Protein AF-A0A951G7G5-F1 (afdb_monomer_lite)

Sequence (329 aa):
MAKAGGAGQRAQARGSSARKSSNGAARKSSGGVGRKSSTGVARKSSSAVGRKSSNGPGRKSGNAGARKTANGAASLARNGRAYVDDPGIGRLEHAMQAAAAGDFSVRLPARRKDDIGRLEAAYNQMAARNAALEAELVRVAEIIGREGRMTERARLQGAGGGWSTAVDSVNGLIDDLVRPTTEVARVIVAVAEGDLNQKMALEIEGRPVQGEFARIGTTVNSMVEQLSSFAAEVTRVAREVGTDGKLGGQAQVPGVAGTWKDLTDSVNFMASNLTDQVRNIAQVATAVANGDLSQKITVDVKGEILELKNTINTMVDQLRSFADEVTRV

Structure (mmCIF, N/CA/C/O backbone):
data_AF-A0A951G7G5-F1
#
_entry.id   AF-A0A951G7G5-F1
#
loop_
_atom_site.group_PDB
_atom_site.id
_atom_site.type_symbol
_atom_site.label_atom_id
_atom_site.label_alt_id
_atom_site.label_comp_id
_atom_site.label_asym_id
_atom_site.label_entity_id
_atom_site.label_seq_id
_atom_site.pdbx_PDB_ins_code
_atom_site.Cartn_x
_atom_site.Cartn_y
_atom_site.Cartn_z
_atom_site.occupancy
_atom_site.B_iso_or_equiv
_atom_site.auth_seq_id
_atom_site.auth_comp_id
_atom_site.auth_asym_id
_atom_site.auth_atom_id
_atom_site.pdbx_PDB_model_num
ATOM 1 N N . MET A 1 1 ? -14.781 62.530 5.388 1.00 38.12 1 MET A N 1
ATOM 2 C CA . MET A 1 1 ? -15.125 61.953 6.707 1.00 38.12 1 MET A CA 1
ATOM 3 C C . MET A 1 1 ? -14.199 60.773 6.982 1.00 38.12 1 MET A C 1
ATOM 5 O O . MET A 1 1 ? -14.125 59.913 6.123 1.00 38.12 1 MET A O 1
ATOM 9 N N . ALA A 1 2 ? -13.541 60.789 8.155 1.00 41.00 2 ALA A N 1
ATOM 10 C CA . ALA A 1 2 ? -12.761 59.726 8.825 1.00 41.00 2 ALA A CA 1
ATOM 11 C C . ALA A 1 2 ? -11.493 59.183 8.124 1.00 41.00 2 ALA A C 1
ATOM 13 O O . ALA A 1 2 ? -11.524 58.846 6.955 1.00 41.00 2 ALA A O 1
ATOM 14 N N . LYS A 1 3 ? -10.350 58.956 8.777 1.00 40.31 3 LYS A N 1
ATOM 15 C CA . LYS A 1 3 ? -9.693 59.460 10.000 1.00 40.31 3 LYS A CA 1
ATOM 16 C C . LYS A 1 3 ? -8.268 58.885 9.899 1.00 40.31 3 LYS A C 1
ATOM 18 O O . LYS A 1 3 ? -8.119 57.683 9.715 1.00 40.31 3 LYS A O 1
ATOM 23 N N . ALA A 1 4 ? -7.250 59.731 9.994 1.00 37.78 4 ALA A N 1
ATOM 24 C CA . ALA A 1 4 ? -5.852 59.333 10.139 1.00 37.78 4 ALA A CA 1
ATOM 25 C C . ALA A 1 4 ? -5.474 59.328 11.629 1.00 37.78 4 ALA A C 1
ATOM 27 O O . ALA A 1 4 ? -5.988 60.153 12.386 1.00 37.78 4 ALA A O 1
ATOM 28 N N . GLY A 1 5 ? -4.553 58.450 12.035 1.00 34.19 5 GLY A N 1
ATOM 29 C CA . GLY A 1 5 ? -3.840 58.575 13.308 1.00 34.19 5 GLY A CA 1
ATOM 30 C C . GLY A 1 5 ? -3.375 57.246 13.898 1.00 34.19 5 GLY A C 1
ATOM 31 O O . GLY A 1 5 ? -4.199 56.383 14.175 1.00 34.19 5 GLY A O 1
ATOM 32 N N . GLY A 1 6 ? -2.067 57.128 14.157 1.00 33.66 6 GLY A N 1
ATOM 33 C CA . GLY A 1 6 ? -1.549 56.188 15.156 1.00 33.66 6 GLY A CA 1
ATOM 34 C C . GLY A 1 6 ? -0.281 55.434 14.770 1.00 33.66 6 GLY A C 1
ATOM 35 O O . GLY A 1 6 ? -0.336 54.243 14.492 1.00 33.66 6 GLY A O 1
ATOM 36 N N . ALA A 1 7 ? 0.865 56.113 14.804 1.00 38.59 7 ALA A N 1
ATOM 37 C CA . ALA A 1 7 ? 2.186 55.493 14.812 1.00 38.59 7 ALA A CA 1
ATOM 38 C C . ALA A 1 7 ? 2.702 55.326 16.256 1.00 38.59 7 ALA A C 1
ATOM 40 O O . ALA A 1 7 ? 2.569 56.246 17.058 1.00 38.59 7 ALA A O 1
ATOM 41 N N . GLY A 1 8 ? 3.396 54.211 16.521 1.00 34.41 8 GLY A N 1
ATOM 42 C CA . GLY A 1 8 ? 4.547 54.167 17.436 1.00 34.41 8 GLY A CA 1
ATOM 43 C C . GLY A 1 8 ? 4.374 53.479 18.798 1.00 34.41 8 GLY A C 1
ATOM 44 O O . GLY A 1 8 ? 3.687 53.999 19.664 1.00 34.41 8 GLY A O 1
ATOM 45 N N . GLN A 1 9 ? 5.118 52.376 18.997 1.00 36.66 9 GLN A N 1
ATOM 46 C CA . GLN A 1 9 ? 6.090 52.095 20.090 1.00 36.66 9 GLN A CA 1
ATOM 47 C C . GLN A 1 9 ? 6.298 50.566 20.211 1.00 36.66 9 GLN A C 1
ATOM 49 O O . GLN A 1 9 ? 5.365 49.821 20.465 1.00 36.66 9 GLN A O 1
ATOM 54 N N . ARG A 1 10 ? 7.439 50.018 19.764 1.00 35.22 10 ARG A N 1
ATOM 55 C CA . ARG A 1 10 ? 8.668 49.718 20.540 1.00 35.22 10 ARG A CA 1
ATOM 56 C C . ARG A 1 10 ? 8.450 48.823 21.774 1.00 35.22 10 ARG A C 1
ATOM 58 O O . ARG A 1 10 ? 8.069 49.319 22.822 1.00 35.22 10 ARG A O 1
ATOM 65 N N . ALA A 1 11 ? 8.909 47.572 21.683 1.00 37.03 11 ALA A N 1
ATOM 66 C CA . ALA A 1 11 ? 9.578 46.873 22.784 1.00 37.03 11 ALA A CA 1
ATOM 67 C C . ALA A 1 11 ? 10.510 45.778 22.229 1.00 37.03 11 ALA A C 1
ATOM 69 O O . ALA A 1 11 ? 10.077 44.827 21.587 1.00 37.03 11 ALA A O 1
ATOM 70 N N . GLN A 1 12 ? 11.810 45.962 22.458 1.00 35.91 12 GLN A N 1
ATOM 71 C CA . GLN A 1 12 ? 12.860 44.957 22.307 1.00 35.91 12 GLN A CA 1
ATOM 72 C C . GLN A 1 12 ? 12.926 44.128 23.594 1.00 35.91 12 GLN A C 1
ATOM 74 O O . GLN A 1 12 ? 12.929 44.708 24.677 1.00 35.91 12 GLN A O 1
ATOM 79 N N . ALA A 1 13 ? 13.106 42.812 23.489 1.00 36.72 13 ALA A N 1
ATOM 80 C CA . ALA A 1 13 ? 13.714 42.020 24.555 1.00 36.72 13 ALA A CA 1
ATOM 81 C C . ALA A 1 13 ? 14.544 40.883 23.949 1.00 36.72 13 ALA A C 1
ATOM 83 O O . ALA A 1 13 ? 14.073 40.078 23.150 1.00 36.72 13 ALA A O 1
ATOM 84 N N . ARG A 1 14 ? 15.823 40.903 24.314 1.00 33.88 14 ARG A N 1
ATOM 85 C CA . ARG A 1 14 ? 16.894 39.974 23.958 1.00 33.88 14 ARG A CA 1
ATOM 86 C C . ARG A 1 14 ? 16.733 38.654 24.714 1.00 33.88 14 ARG A C 1
ATOM 88 O O . ARG A 1 14 ? 16.341 38.660 25.874 1.00 33.88 14 ARG A O 1
ATOM 95 N N . GLY A 1 15 ? 17.167 37.560 24.096 1.00 33.06 15 GLY A N 1
ATOM 96 C CA . GLY A 1 15 ? 17.278 36.252 24.738 1.00 33.06 15 GLY A CA 1
ATOM 97 C C . GLY A 1 15 ? 18.202 35.321 23.962 1.00 33.06 15 GLY A C 1
ATOM 98 O O . GLY A 1 15 ? 17.753 34.359 23.353 1.00 33.06 15 GLY A O 1
ATOM 99 N N . SER A 1 16 ? 19.496 35.637 23.956 1.00 33.22 16 SER A N 1
ATOM 100 C CA . SER A 1 16 ? 20.560 34.739 23.509 1.00 33.22 16 SER A CA 1
ATOM 101 C C . SER A 1 16 ? 20.691 33.567 24.483 1.00 33.22 16 SER A C 1
ATOM 103 O O . SER A 1 16 ? 20.904 33.789 25.673 1.00 33.22 16 SER A O 1
ATOM 105 N N . SER A 1 17 ? 20.681 32.326 23.996 1.00 33.38 17 SER A N 1
ATOM 106 C CA . SER A 1 17 ? 21.422 31.261 24.675 1.00 33.38 17 SER A CA 1
ATOM 107 C C . SER A 1 17 ? 21.891 30.202 23.689 1.00 33.38 17 SER A C 1
ATOM 109 O O . SER A 1 17 ? 21.119 29.452 23.098 1.00 33.38 17 SER A O 1
ATOM 111 N N . ALA A 1 18 ? 23.205 30.198 23.514 1.00 33.44 18 ALA A N 1
ATOM 112 C CA . ALA A 1 18 ? 23.971 29.203 22.804 1.00 33.44 18 ALA A CA 1
ATOM 113 C C . ALA A 1 18 ? 23.936 27.861 23.548 1.00 33.44 18 ALA A C 1
ATOM 115 O O . ALA A 1 18 ? 24.176 27.812 24.755 1.00 33.44 18 ALA A O 1
ATOM 116 N N . ARG A 1 19 ? 23.773 26.753 22.819 1.00 34.56 19 ARG A N 1
ATOM 117 C CA . ARG A 1 19 ? 24.193 25.430 23.294 1.00 34.56 19 ARG A CA 1
ATOM 118 C C . ARG A 1 19 ? 24.918 24.654 22.196 1.00 34.56 19 ARG A C 1
ATOM 120 O O . ARG A 1 19 ? 24.321 24.068 21.308 1.00 34.56 19 ARG A O 1
ATOM 127 N N . LYS A 1 20 ? 26.246 24.743 22.309 1.00 36.50 20 LYS A N 1
ATOM 128 C CA . LYS A 1 20 ? 27.265 23.691 22.178 1.00 36.50 20 LYS A CA 1
ATOM 129 C C . LYS A 1 20 ? 26.990 22.521 21.223 1.00 36.50 20 LYS A C 1
ATOM 131 O O . LYS A 1 20 ? 26.276 21.581 21.542 1.00 36.50 20 LYS A O 1
ATOM 136 N N . SER A 1 21 ? 27.781 22.551 20.152 1.00 30.61 21 SER A N 1
ATOM 137 C CA . SER A 1 21 ? 28.607 21.445 19.653 1.00 30.61 21 SER A CA 1
ATOM 138 C C . SER A 1 21 ? 28.931 20.370 20.703 1.00 30.61 21 SER A C 1
ATOM 140 O O . SER A 1 21 ? 29.515 20.666 21.749 1.00 30.61 21 SER A O 1
ATOM 142 N N . SER A 1 22 ? 28.632 19.116 20.364 1.00 34.72 22 SER A N 1
ATOM 143 C CA . SER A 1 22 ? 29.344 17.941 20.862 1.00 34.72 22 SER A CA 1
ATOM 144 C C . SER A 1 22 ? 29.644 17.020 19.684 1.00 34.72 22 SER A C 1
ATOM 146 O O . SER A 1 22 ? 28.832 16.202 19.259 1.00 34.72 22 SER A O 1
ATOM 148 N N . ASN A 1 23 ? 30.838 17.226 19.144 1.00 30.95 23 ASN A N 1
ATOM 149 C CA . ASN A 1 23 ? 31.550 16.310 18.276 1.00 30.95 23 ASN A CA 1
ATOM 150 C C . ASN A 1 23 ? 32.189 15.224 19.164 1.00 30.95 23 ASN A C 1
ATOM 152 O O . ASN A 1 23 ? 32.755 15.565 20.204 1.00 30.95 23 ASN A O 1
ATOM 156 N N . GLY A 1 24 ? 32.148 13.953 18.754 1.00 29.66 24 GLY A N 1
ATOM 157 C CA . GLY A 1 24 ? 32.995 12.909 19.343 1.00 29.66 24 GLY A CA 1
ATOM 158 C C . GLY A 1 24 ? 32.343 11.539 19.519 1.00 29.66 24 GLY A C 1
ATOM 159 O O . GLY A 1 24 ? 31.621 11.315 20.479 1.00 29.66 24 GLY A O 1
ATOM 160 N N . ALA A 1 25 ? 32.698 10.599 18.638 1.00 31.89 25 ALA A N 1
ATOM 161 C CA . ALA A 1 25 ? 33.576 9.465 18.967 1.00 31.89 25 ALA A CA 1
ATOM 162 C C . ALA A 1 25 ? 33.220 8.187 18.184 1.00 31.89 25 ALA A C 1
ATOM 164 O O . ALA A 1 25 ? 32.232 7.511 18.437 1.00 31.89 25 ALA A O 1
ATOM 165 N N . ALA A 1 26 ? 34.129 7.864 17.262 1.00 30.47 26 ALA A N 1
ATOM 166 C CA . ALA A 1 26 ? 34.756 6.559 17.074 1.00 30.47 26 ALA A CA 1
ATOM 167 C C . ALA A 1 26 ? 33.890 5.286 17.129 1.00 30.47 26 ALA A C 1
ATOM 169 O O . ALA A 1 26 ? 33.549 4.785 18.196 1.00 30.47 26 ALA A O 1
ATOM 170 N N . ARG A 1 27 ? 33.814 4.604 15.980 1.00 31.75 27 ARG A N 1
ATOM 171 C CA . ARG A 1 27 ? 33.962 3.144 15.944 1.00 31.75 27 ARG A CA 1
ATOM 172 C C . ARG A 1 27 ? 34.745 2.708 14.705 1.00 31.75 27 ARG A C 1
ATOM 174 O O . ARG A 1 27 ? 34.267 2.783 13.580 1.00 31.75 27 ARG A O 1
ATOM 181 N N . LYS A 1 28 ? 35.986 2.278 14.953 1.00 32.72 28 LYS A N 1
ATOM 182 C CA . LYS A 1 28 ? 36.795 1.438 14.066 1.00 32.72 28 LYS A CA 1
ATOM 183 C C . LYS A 1 28 ? 36.361 -0.020 14.259 1.00 32.72 28 LYS A C 1
ATOM 185 O O . LYS A 1 28 ? 36.325 -0.480 15.395 1.00 32.72 28 LYS A O 1
ATOM 190 N N . SER A 1 29 ? 36.138 -0.740 13.165 1.00 33.91 29 SER A N 1
ATOM 191 C CA . SER A 1 29 ? 36.395 -2.186 13.033 1.00 33.91 29 SER A CA 1
ATOM 192 C C . SER A 1 29 ? 36.480 -2.486 11.531 1.00 33.91 29 SER A C 1
ATOM 194 O O . SER A 1 29 ? 35.493 -2.331 10.822 1.00 33.91 29 SER A O 1
ATOM 196 N N . SER A 1 30 ? 37.665 -2.609 10.928 1.00 29.38 30 SER A N 1
ATOM 197 C CA . SER A 1 30 ? 38.461 -3.845 10.824 1.00 29.38 30 SER A CA 1
ATOM 198 C C . SER A 1 30 ? 37.634 -5.064 10.403 1.00 29.38 30 SER A C 1
ATOM 200 O O . SER A 1 30 ? 36.868 -5.598 11.198 1.00 29.38 30 SER A O 1
ATOM 202 N N . GLY A 1 31 ? 37.847 -5.526 9.172 1.00 29.81 31 GLY A N 1
ATOM 203 C CA . GLY A 1 31 ? 37.262 -6.762 8.658 1.00 29.81 31 GLY A CA 1
ATOM 204 C C . GLY A 1 31 ? 37.491 -6.908 7.161 1.00 29.81 31 GLY A C 1
ATOM 205 O O . GLY A 1 31 ? 36.553 -6.824 6.378 1.00 29.81 31 GLY A O 1
ATOM 206 N N . GLY A 1 32 ? 38.754 -7.052 6.759 1.00 28.73 32 GLY A N 1
ATOM 207 C CA . GLY A 1 32 ? 39.100 -7.392 5.386 1.00 28.73 32 GLY A CA 1
ATOM 208 C C . GLY A 1 32 ? 38.643 -8.807 5.045 1.00 28.73 32 GLY A C 1
ATOM 209 O O . GLY A 1 32 ? 38.849 -9.731 5.824 1.00 28.73 32 GLY A O 1
ATOM 210 N N . VAL A 1 33 ? 38.081 -8.978 3.850 1.00 34.06 33 VAL A N 1
ATOM 211 C CA . VAL A 1 33 ? 38.025 -10.273 3.171 1.00 34.06 33 VAL A CA 1
ATOM 212 C C . VAL A 1 33 ? 38.402 -10.033 1.718 1.00 34.06 33 VAL A C 1
ATOM 214 O O . VAL A 1 33 ? 37.649 -9.459 0.934 1.00 34.06 33 VAL A O 1
ATOM 217 N N . GLY A 1 34 ? 39.620 -10.452 1.384 1.00 29.47 34 GLY A N 1
ATOM 218 C CA . GLY A 1 34 ? 40.099 -10.515 0.016 1.00 29.47 34 GLY A CA 1
ATOM 219 C C . GLY A 1 34 ? 39.318 -11.559 -0.772 1.00 29.47 34 GLY A C 1
ATOM 220 O O . GLY A 1 34 ? 39.140 -12.693 -0.329 1.00 29.47 34 GLY A O 1
ATOM 221 N N . ARG A 1 35 ? 38.898 -11.192 -1.981 1.00 31.55 35 ARG A N 1
ATOM 222 C CA . ARG A 1 35 ? 38.484 -12.152 -3.000 1.00 31.55 35 ARG A CA 1
ATOM 223 C C . ARG A 1 35 ? 39.504 -12.126 -4.126 1.00 31.55 35 ARG A C 1
ATOM 225 O O . ARG A 1 35 ? 39.593 -11.172 -4.890 1.00 31.55 35 ARG A O 1
ATOM 232 N N . LYS A 1 36 ? 40.293 -13.201 -4.165 1.00 32.81 36 LYS A N 1
ATOM 233 C CA . LYS A 1 36 ? 41.178 -13.583 -5.264 1.00 32.81 36 LYS A CA 1
ATOM 234 C C . LYS A 1 36 ? 40.357 -13.666 -6.554 1.00 32.81 36 LYS A C 1
ATOM 236 O O . LYS A 1 36 ? 39.449 -14.487 -6.650 1.00 32.81 36 LYS A O 1
ATOM 241 N N . SER A 1 37 ? 40.697 -12.843 -7.538 1.00 31.64 37 SER A N 1
ATOM 242 C CA . SER A 1 37 ? 40.331 -13.046 -8.935 1.00 31.64 37 SER A CA 1
ATOM 243 C C . SER A 1 37 ? 41.309 -14.058 -9.528 1.00 31.64 37 SER A C 1
ATOM 245 O O . SER A 1 37 ? 42.446 -13.735 -9.865 1.00 31.64 37 SER A O 1
ATOM 247 N N . SER A 1 38 ? 40.888 -15.319 -9.602 1.00 30.47 38 SER A N 1
ATOM 248 C CA . SER A 1 38 ? 41.618 -16.354 -10.322 1.00 30.47 38 SER A CA 1
ATOM 249 C C . SER A 1 38 ? 40.925 -16.690 -11.634 1.00 30.47 38 SER A C 1
ATOM 251 O O . SER A 1 38 ? 39.714 -16.902 -11.687 1.00 30.47 38 SER A O 1
ATOM 253 N N . THR A 1 39 ? 41.789 -16.870 -12.631 1.00 31.44 39 THR A N 1
ATOM 254 C CA . THR A 1 39 ? 41.663 -17.729 -13.814 1.00 31.44 39 THR A CA 1
ATOM 255 C C . THR A 1 39 ? 40.762 -17.249 -14.944 1.00 31.44 39 THR A C 1
ATOM 257 O O . THR A 1 39 ? 39.538 -17.304 -14.897 1.00 31.44 39 THR A O 1
ATOM 260 N N . GLY A 1 40 ? 41.450 -16.832 -16.009 1.00 31.30 40 GLY A N 1
ATOM 261 C CA . GLY A 1 40 ? 40.882 -16.583 -17.313 1.00 31.30 40 GLY A CA 1
ATOM 262 C C . GLY A 1 40 ? 40.392 -17.859 -17.984 1.00 31.30 40 GLY A C 1
ATOM 263 O O . GLY A 1 40 ? 40.873 -18.963 -17.738 1.00 31.30 40 GLY A O 1
ATOM 264 N N . VAL A 1 41 ? 39.439 -17.662 -18.885 1.00 31.91 41 VAL A N 1
ATOM 265 C CA . VAL A 1 41 ? 38.967 -18.684 -19.808 1.00 31.91 41 VAL A CA 1
ATOM 266 C C . VAL A 1 41 ? 39.117 -18.107 -21.206 1.00 31.91 41 VAL A C 1
ATOM 268 O O . VAL A 1 41 ? 38.284 -17.348 -21.693 1.00 31.91 41 VAL A O 1
ATOM 271 N N . ALA A 1 42 ? 40.234 -18.460 -21.837 1.00 31.84 42 ALA A N 1
ATOM 272 C CA . ALA A 1 42 ? 40.428 -18.316 -23.267 1.00 31.84 42 ALA A CA 1
ATOM 273 C C . ALA A 1 42 ? 39.491 -19.299 -23.984 1.00 31.84 42 ALA A C 1
ATOM 275 O O . ALA A 1 42 ? 39.695 -20.512 -23.944 1.00 31.84 42 ALA A O 1
ATOM 276 N N . ARG A 1 43 ? 38.456 -18.786 -24.654 1.00 30.16 43 ARG A N 1
ATOM 277 C CA . ARG A 1 43 ? 37.656 -19.574 -25.598 1.00 30.16 43 ARG A CA 1
ATOM 278 C C . ARG A 1 43 ? 38.345 -19.576 -26.962 1.00 30.16 43 ARG A C 1
ATOM 280 O O . ARG A 1 43 ? 38.202 -18.650 -27.751 1.00 30.16 43 ARG A O 1
ATOM 287 N N . LYS A 1 44 ? 39.090 -20.652 -27.223 1.00 31.61 44 LYS A N 1
ATOM 288 C CA . LYS A 1 44 ? 39.489 -21.097 -28.564 1.00 31.61 44 LYS A CA 1
ATOM 289 C C . LYS A 1 44 ? 38.266 -21.757 -29.209 1.00 31.61 44 LYS A C 1
ATOM 291 O O . LYS A 1 44 ? 37.852 -22.826 -28.773 1.00 31.61 44 LYS A O 1
ATOM 296 N N . SER A 1 45 ? 37.679 -21.132 -30.223 1.00 32.25 45 SER A N 1
ATOM 297 C CA . SER A 1 45 ? 36.675 -21.769 -31.078 1.00 32.25 45 SER A CA 1
ATOM 298 C C . SER A 1 45 ? 37.370 -22.514 -32.213 1.00 32.25 45 SER A C 1
ATOM 300 O O . SER A 1 45 ? 37.936 -21.922 -33.131 1.00 32.25 45 SER A O 1
ATOM 302 N N . SER A 1 46 ? 37.334 -23.835 -32.103 1.00 28.16 46 SER A N 1
ATOM 303 C CA . SER A 1 46 ? 37.620 -24.818 -33.135 1.00 28.16 46 SER A CA 1
ATOM 304 C C . SER A 1 46 ? 36.476 -24.878 -34.155 1.00 28.16 46 SER A C 1
ATOM 306 O O . SER A 1 46 ? 35.315 -25.021 -33.790 1.00 28.16 46 SER A O 1
ATOM 308 N N . SER A 1 47 ? 36.802 -24.858 -35.447 1.00 32.09 47 SER A N 1
ATOM 309 C CA . SER A 1 47 ? 36.071 -25.651 -36.442 1.00 32.09 47 SER A CA 1
ATOM 310 C C . SER A 1 47 ? 37.019 -26.015 -37.584 1.00 32.09 47 SER A C 1
ATOM 312 O O . SER A 1 47 ? 37.353 -25.220 -38.455 1.00 32.09 47 SER A O 1
ATOM 314 N N . ALA A 1 48 ? 37.515 -27.248 -37.511 1.00 29.56 48 ALA A N 1
ATOM 315 C CA . ALA A 1 48 ? 38.173 -27.933 -38.604 1.00 29.56 48 ALA A CA 1
ATOM 316 C C . ALA A 1 48 ? 37.087 -28.666 -39.397 1.00 29.56 48 ALA A C 1
ATOM 318 O O . ALA A 1 48 ? 36.449 -29.577 -38.872 1.00 29.56 48 ALA A O 1
ATOM 319 N N . VAL A 1 49 ? 36.881 -28.280 -40.654 1.00 34.03 49 VAL A N 1
ATOM 320 C CA . VAL A 1 49 ? 36.171 -29.105 -41.636 1.00 34.03 49 VAL A CA 1
ATOM 321 C C . VAL A 1 49 ? 37.201 -29.535 -42.666 1.00 34.03 49 VAL A C 1
ATOM 323 O O . VAL A 1 49 ? 37.636 -28.756 -43.511 1.00 34.03 49 VAL A O 1
ATOM 326 N N . GLY A 1 50 ? 37.627 -30.790 -42.546 1.00 29.84 50 GLY A N 1
ATOM 327 C CA . GLY A 1 50 ? 38.427 -31.462 -43.553 1.00 29.84 50 GLY A CA 1
ATOM 328 C C . GLY A 1 50 ? 37.574 -31.792 -44.773 1.00 29.84 50 GLY A C 1
ATOM 329 O O . GLY A 1 50 ? 36.511 -32.400 -44.657 1.00 29.84 50 GLY A O 1
ATOM 330 N N . ARG A 1 51 ? 38.070 -31.450 -45.961 1.00 32.19 51 ARG A N 1
ATOM 331 C CA . ARG A 1 51 ? 37.646 -32.083 -47.211 1.00 32.19 51 ARG A CA 1
ATOM 332 C C . ARG A 1 51 ? 38.877 -32.609 -47.938 1.00 32.19 51 ARG A C 1
ATOM 334 O O . ARG A 1 51 ? 39.830 -31.881 -48.192 1.00 32.19 51 ARG A O 1
ATOM 341 N N . LYS A 1 52 ? 38.842 -33.923 -48.167 1.00 32.47 52 LYS A N 1
ATOM 342 C CA . LYS A 1 52 ? 39.891 -34.755 -48.753 1.00 32.47 52 LYS A CA 1
ATOM 343 C C . LYS A 1 52 ? 40.178 -34.372 -50.204 1.00 32.47 52 LYS A C 1
ATOM 345 O O . LYS A 1 52 ? 39.267 -34.138 -50.991 1.00 32.47 52 LYS A O 1
ATOM 350 N N . SER A 1 53 ? 41.469 -34.404 -50.508 1.00 28.22 53 SER A N 1
ATOM 351 C CA . SER A 1 53 ? 42.074 -34.473 -51.833 1.00 28.22 53 SER A CA 1
ATOM 352 C C . SER A 1 53 ? 41.940 -35.884 -52.421 1.00 28.22 53 SER A C 1
ATOM 354 O O . SER A 1 53 ? 42.110 -36.868 -51.699 1.00 28.22 53 SER A O 1
ATOM 356 N N . SER A 1 54 ? 41.707 -35.971 -53.732 1.00 33.41 54 SER A N 1
ATOM 357 C CA . SER A 1 54 ? 42.086 -37.123 -54.558 1.00 33.41 54 SER A CA 1
ATOM 358 C C . SER A 1 54 ? 42.469 -36.658 -55.974 1.00 33.41 54 SER A C 1
ATOM 360 O O . SER A 1 54 ? 41.603 -36.295 -56.768 1.00 33.41 54 SER A O 1
ATOM 362 N N . ASN A 1 55 ? 43.778 -36.669 -56.261 1.00 30.11 55 ASN A N 1
ATOM 363 C CA . ASN A 1 55 ? 44.393 -36.756 -57.602 1.00 30.11 55 ASN A CA 1
ATOM 364 C C . ASN A 1 55 ? 43.963 -38.072 -58.288 1.00 30.11 55 ASN A C 1
ATOM 366 O O . ASN A 1 55 ? 43.699 -39.035 -57.575 1.00 30.11 55 ASN A O 1
ATOM 370 N N . GLY A 1 56 ? 43.929 -38.282 -59.609 1.00 27.30 56 GLY A N 1
ATOM 371 C CA . GLY A 1 56 ? 44.317 -37.591 -60.859 1.00 27.30 56 GLY A CA 1
ATOM 372 C C . GLY A 1 56 ? 43.907 -38.547 -62.018 1.00 27.30 56 GLY A C 1
ATOM 373 O O . GLY A 1 56 ? 43.004 -39.350 -61.785 1.00 27.30 56 GLY A O 1
ATOM 374 N N . PRO A 1 57 ? 44.581 -38.652 -63.187 1.00 41.56 57 PRO A N 1
ATOM 375 C CA . PRO A 1 57 ? 45.381 -37.696 -63.963 1.00 41.56 57 PRO A CA 1
ATOM 376 C C . PRO A 1 57 ? 44.908 -37.582 -65.446 1.00 41.56 57 PRO A C 1
ATOM 378 O O . PRO A 1 57 ? 44.145 -38.407 -65.940 1.00 41.56 57 PRO A O 1
ATOM 381 N N . GLY A 1 58 ? 45.421 -36.609 -66.213 1.00 31.11 58 GLY A N 1
ATOM 382 C CA . GLY A 1 58 ? 45.194 -36.566 -67.669 1.00 31.11 58 GLY A CA 1
ATOM 383 C C . GLY A 1 58 ? 45.855 -35.389 -68.390 1.00 31.11 58 GLY A C 1
ATOM 384 O O . GLY A 1 58 ? 45.297 -34.302 -68.465 1.00 31.11 58 GLY A O 1
ATOM 385 N N . ARG A 1 59 ? 47.056 -35.613 -68.935 1.00 31.28 59 ARG A N 1
ATOM 386 C CA . ARG A 1 59 ? 47.792 -34.696 -69.829 1.00 31.28 59 ARG A CA 1
ATOM 387 C C . ARG A 1 59 ? 47.134 -34.597 -71.215 1.00 31.28 59 ARG A C 1
ATOM 389 O O . ARG A 1 59 ? 46.812 -35.634 -71.784 1.00 31.28 59 ARG A O 1
ATOM 396 N N . LYS A 1 60 ? 47.120 -33.388 -71.796 1.00 33.25 60 LYS A N 1
ATOM 397 C CA . LYS A 1 60 ? 47.508 -33.014 -73.188 1.00 33.25 60 LYS A CA 1
ATOM 398 C C . LYS A 1 60 ? 47.377 -31.483 -73.303 1.00 33.25 60 LYS A C 1
ATOM 400 O O . LYS A 1 60 ? 46.316 -30.941 -73.045 1.00 33.25 60 LYS A O 1
ATOM 405 N N . SER A 1 61 ? 48.482 -30.738 -73.343 1.00 31.33 61 SER A N 1
ATOM 406 C CA . SER A 1 61 ? 49.175 -30.255 -74.553 1.00 31.33 61 SER A CA 1
ATOM 407 C C . SER A 1 61 ? 48.244 -29.589 -75.573 1.00 31.33 61 SER A C 1
ATOM 409 O O . SER A 1 61 ? 47.492 -30.268 -76.265 1.00 31.33 61 SER A O 1
ATOM 411 N N . GLY A 1 62 ? 48.342 -28.261 -75.662 1.00 31.33 62 GLY A N 1
ATOM 412 C CA . GLY A 1 62 ? 47.634 -27.411 -76.616 1.00 31.33 62 GLY A CA 1
ATOM 413 C C . GLY A 1 62 ? 48.114 -25.967 -76.479 1.00 31.33 62 GLY A C 1
ATOM 414 O O . GLY A 1 62 ? 47.504 -25.162 -75.787 1.00 31.33 62 GLY A O 1
ATOM 415 N N . ASN A 1 63 ? 49.267 -25.678 -77.078 1.00 34.00 63 ASN A N 1
ATOM 416 C CA . ASN A 1 63 ? 49.869 -24.353 -77.172 1.00 34.00 63 ASN A CA 1
ATOM 417 C C . ASN A 1 63 ? 49.123 -23.525 -78.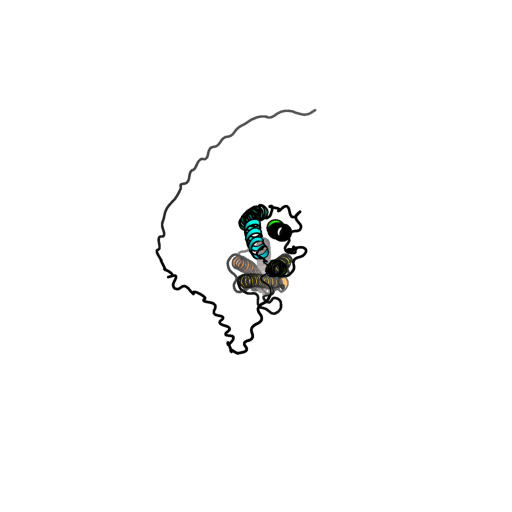232 1.00 34.00 63 ASN A C 1
ATOM 419 O O . ASN A 1 63 ? 49.196 -23.873 -79.407 1.00 34.00 63 ASN A O 1
ATOM 423 N N . ALA A 1 64 ? 48.436 -22.445 -77.847 1.00 33.38 64 ALA A N 1
ATOM 424 C CA . ALA A 1 64 ? 48.046 -21.374 -78.767 1.00 33.38 64 ALA A CA 1
ATOM 425 C C . ALA A 1 64 ? 47.644 -20.101 -78.003 1.00 33.38 64 ALA A C 1
ATOM 427 O O . ALA A 1 64 ? 46.715 -20.110 -77.202 1.00 33.38 64 ALA A O 1
ATOM 428 N N . GLY A 1 65 ? 48.305 -18.985 -78.319 1.00 32.84 65 GLY A N 1
ATOM 429 C CA . GLY A 1 65 ? 47.722 -17.654 -78.150 1.00 32.84 65 GLY A CA 1
ATOM 430 C C . GLY A 1 65 ? 48.066 -16.910 -76.863 1.00 32.84 65 GLY A C 1
ATOM 431 O O . GLY A 1 65 ? 47.178 -16.528 -76.106 1.00 32.84 65 GLY A O 1
ATOM 432 N N . ALA A 1 66 ? 49.344 -16.584 -76.667 1.00 36.84 66 ALA A N 1
ATOM 433 C CA . ALA A 1 66 ? 49.747 -15.474 -75.809 1.00 36.84 66 ALA A CA 1
ATOM 434 C C . ALA A 1 66 ? 49.196 -14.147 -76.373 1.00 36.84 66 ALA A C 1
ATOM 436 O O . ALA A 1 66 ? 49.873 -13.435 -77.115 1.00 36.84 66 ALA A O 1
ATOM 437 N N . ARG A 1 67 ? 47.952 -13.800 -76.027 1.00 35.31 67 ARG A N 1
ATOM 438 C CA . ARG A 1 67 ? 47.410 -12.450 -76.204 1.00 35.31 67 ARG A CA 1
ATOM 439 C C . ARG A 1 67 ? 47.389 -11.782 -74.835 1.00 35.31 67 ARG A C 1
ATOM 441 O O . ARG A 1 67 ? 46.599 -12.131 -73.967 1.00 35.31 67 ARG A O 1
ATOM 448 N N . LYS A 1 68 ? 48.324 -10.848 -74.646 1.00 44.50 68 LYS A N 1
ATOM 449 C CA . LYS A 1 68 ? 48.466 -9.975 -73.474 1.00 44.50 68 LYS A CA 1
ATOM 450 C C . LYS A 1 68 ? 47.101 -9.464 -72.986 1.00 44.50 68 LYS A C 1
ATOM 452 O O . LYS A 1 68 ? 46.570 -8.511 -73.542 1.00 44.50 68 LYS A O 1
ATOM 457 N N . THR A 1 69 ? 46.605 -9.996 -71.873 1.00 40.62 69 THR A N 1
ATOM 458 C CA . THR A 1 69 ? 45.667 -9.297 -70.980 1.00 40.62 69 THR A CA 1
ATOM 459 C C . THR A 1 69 ? 46.422 -8.815 -69.742 1.00 40.62 69 THR A C 1
ATOM 461 O O . THR A 1 69 ? 46.038 -9.070 -68.606 1.00 40.62 69 THR A O 1
ATOM 464 N N . ALA A 1 70 ? 47.521 -8.084 -69.956 1.00 43.47 70 ALA A N 1
ATOM 465 C CA . ALA A 1 70 ? 48.232 -7.370 -68.891 1.00 43.47 70 ALA A CA 1
ATOM 466 C C . ALA A 1 70 ? 47.437 -6.154 -68.352 1.00 43.47 70 ALA A C 1
ATOM 468 O O . ALA A 1 70 ? 47.858 -5.515 -67.394 1.00 43.47 70 ALA A O 1
ATOM 469 N N . ASN A 1 71 ? 46.259 -5.857 -68.923 1.00 44.16 71 ASN A N 1
ATOM 470 C CA . ASN A 1 71 ? 45.403 -4.744 -68.502 1.00 44.16 71 ASN A CA 1
ATOM 471 C C . ASN A 1 71 ? 44.432 -5.066 -67.348 1.00 44.16 71 ASN A C 1
ATOM 473 O O . ASN A 1 71 ? 43.887 -4.130 -66.775 1.00 44.16 71 ASN A O 1
ATOM 477 N N . GLY A 1 72 ? 44.220 -6.337 -66.974 1.00 40.66 72 GLY A N 1
ATOM 478 C CA . GLY A 1 72 ? 43.266 -6.712 -65.910 1.00 40.66 72 GLY A CA 1
ATOM 479 C C . GLY A 1 72 ? 43.857 -6.719 -64.492 1.00 40.66 72 GLY A C 1
ATOM 480 O O . GLY A 1 72 ? 43.244 -6.231 -63.548 1.00 40.66 72 GLY A O 1
ATOM 481 N N . ALA A 1 73 ? 45.088 -7.211 -64.322 1.00 43.31 73 ALA A N 1
ATOM 482 C CA . ALA A 1 73 ? 45.738 -7.255 -63.005 1.00 43.31 73 ALA A CA 1
ATOM 483 C C . ALA A 1 73 ? 46.178 -5.858 -62.524 1.00 43.31 73 ALA A C 1
ATOM 485 O O . ALA A 1 73 ? 46.071 -5.530 -61.343 1.00 43.31 73 ALA A O 1
ATOM 486 N N . ALA A 1 74 ? 46.603 -4.998 -63.455 1.00 44.97 74 ALA A N 1
ATOM 487 C CA . ALA A 1 74 ? 46.959 -3.613 -63.163 1.00 44.97 74 ALA A CA 1
ATOM 488 C C . ALA A 1 74 ? 45.735 -2.703 -62.949 1.00 44.97 74 ALA A C 1
ATOM 490 O O . ALA A 1 74 ? 45.902 -1.630 -62.372 1.00 44.97 74 ALA A O 1
ATOM 491 N N . SER A 1 75 ? 44.535 -3.082 -63.415 1.00 46.44 75 SER A N 1
ATOM 492 C CA . SER A 1 75 ? 43.293 -2.349 -63.126 1.00 46.44 75 SER A CA 1
ATOM 493 C C . SER A 1 75 ? 42.708 -2.749 -61.773 1.00 46.44 75 SER A C 1
ATOM 495 O O . SER A 1 75 ? 42.276 -1.871 -61.044 1.00 46.44 75 SER A O 1
ATOM 497 N N . LEU A 1 76 ? 42.793 -4.021 -61.366 1.00 45.47 76 LEU A N 1
ATOM 498 C CA . LEU A 1 76 ? 42.384 -4.474 -60.027 1.00 45.47 76 LEU A CA 1
ATOM 499 C C . LEU A 1 76 ? 43.282 -3.908 -58.913 1.00 45.47 76 LEU A C 1
ATOM 501 O O . LEU A 1 76 ? 42.772 -3.435 -57.901 1.00 45.47 76 LEU A O 1
ATOM 505 N N . ALA A 1 77 ? 44.606 -3.875 -59.110 1.00 49.22 77 ALA A N 1
ATOM 506 C CA . ALA A 1 77 ? 45.536 -3.279 -58.144 1.00 49.22 77 ALA A CA 1
ATOM 507 C C . ALA A 1 77 ? 45.459 -1.738 -58.096 1.00 49.22 77 ALA A C 1
ATOM 509 O O . ALA A 1 77 ? 45.622 -1.150 -57.026 1.00 49.22 77 ALA A O 1
ATOM 510 N N . ARG A 1 78 ? 45.178 -1.073 -59.233 1.00 50.62 78 ARG A N 1
ATOM 511 C CA . ARG A 1 78 ? 44.899 0.376 -59.260 1.00 50.62 78 ARG A CA 1
ATOM 512 C C . ARG A 1 78 ? 43.545 0.712 -58.653 1.00 50.62 78 ARG A C 1
ATOM 514 O O . ARG A 1 78 ? 43.485 1.659 -57.888 1.00 50.62 78 ARG A O 1
ATOM 521 N N . ASN A 1 79 ? 42.502 -0.069 -58.931 1.00 52.25 79 ASN A N 1
ATOM 522 C CA . ASN A 1 79 ? 41.176 0.133 -58.347 1.00 52.25 79 ASN A CA 1
ATOM 523 C C . ASN A 1 79 ? 41.185 -0.131 -56.838 1.00 52.25 79 ASN A C 1
ATOM 525 O O . ASN A 1 79 ? 40.552 0.612 -56.104 1.00 52.25 79 ASN A O 1
ATOM 529 N N . GLY A 1 80 ? 41.943 -1.126 -56.362 1.00 56.28 80 GLY A N 1
ATOM 530 C CA . GLY A 1 80 ? 42.117 -1.386 -54.930 1.00 56.28 80 GLY A CA 1
ATOM 531 C C . GLY A 1 80 ? 42.824 -0.246 -54.187 1.00 56.28 80 GLY A C 1
ATOM 532 O O . GLY A 1 80 ? 42.354 0.162 -53.132 1.00 56.28 80 GLY A O 1
ATOM 533 N N . ARG A 1 81 ? 43.903 0.323 -54.751 1.00 55.84 81 ARG A N 1
ATOM 534 C CA . ARG A 1 81 ? 44.551 1.530 -54.194 1.00 55.84 81 ARG A CA 1
ATOM 535 C C . ARG A 1 81 ? 43.669 2.778 -54.307 1.00 55.84 81 ARG A C 1
ATOM 537 O O . ARG A 1 81 ? 43.562 3.519 -53.344 1.00 55.84 81 ARG A O 1
ATOM 544 N N . ALA A 1 82 ? 42.974 2.958 -55.430 1.00 58.25 82 ALA A N 1
ATOM 545 C CA . ALA A 1 82 ? 42.052 4.075 -55.636 1.00 58.25 82 ALA A CA 1
ATOM 546 C C . ALA A 1 82 ? 40.851 4.048 -54.679 1.00 58.25 82 ALA A C 1
ATOM 548 O O . ALA A 1 82 ? 40.316 5.102 -54.359 1.00 58.25 82 ALA A O 1
ATOM 549 N N . TYR A 1 83 ? 40.436 2.863 -54.219 1.00 59.56 83 TYR A N 1
ATOM 550 C CA . TYR A 1 83 ? 39.389 2.733 -53.211 1.00 59.56 83 TYR A CA 1
ATOM 551 C C . TYR A 1 83 ? 39.903 3.137 -51.822 1.00 59.56 83 TYR A C 1
ATOM 553 O O . TYR A 1 83 ? 39.215 3.863 -51.120 1.00 59.56 83 TYR A O 1
ATOM 561 N N . VAL A 1 84 ? 41.123 2.726 -51.447 1.00 61.78 84 VAL A N 1
ATOM 562 C CA . VAL A 1 84 ? 41.756 3.069 -50.154 1.00 61.78 84 VAL A CA 1
ATOM 563 C C . VAL A 1 84 ? 42.048 4.569 -50.032 1.00 61.78 84 VAL A C 1
ATOM 565 O O . VAL A 1 84 ? 41.879 5.128 -48.953 1.00 61.78 84 VAL A O 1
ATOM 568 N N . ASP A 1 85 ? 42.404 5.226 -51.136 1.00 67.81 85 ASP A N 1
ATOM 569 C CA . ASP A 1 85 ? 42.649 6.673 -51.184 1.00 67.81 85 ASP A CA 1
ATOM 570 C C . ASP A 1 85 ? 41.368 7.494 -51.471 1.00 67.81 85 ASP A C 1
ATOM 572 O O . ASP A 1 85 ? 41.439 8.706 -51.692 1.00 67.81 85 ASP A O 1
ATOM 576 N N . ASP A 1 86 ? 40.182 6.865 -51.490 1.00 78.06 86 ASP A N 1
ATOM 577 C CA . ASP A 1 86 ? 38.922 7.567 -51.743 1.00 78.06 86 ASP A CA 1
ATOM 578 C C . 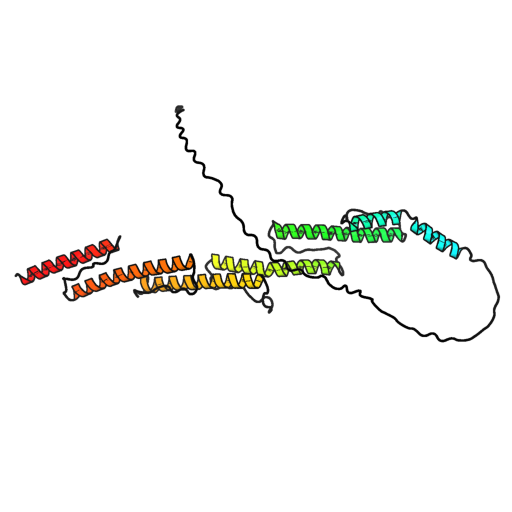ASP A 1 86 ? 38.548 8.451 -50.534 1.00 78.06 86 ASP A C 1
ATOM 580 O O . ASP A 1 86 ? 38.362 7.942 -49.421 1.00 78.06 86 ASP A O 1
ATOM 584 N N . PRO A 1 87 ? 38.341 9.769 -50.724 1.00 81.00 87 PRO A N 1
ATOM 585 C CA . PRO A 1 87 ? 37.954 10.680 -49.645 1.00 81.00 87 PRO A CA 1
ATOM 586 C C . PRO A 1 87 ? 36.669 10.274 -48.900 1.00 81.00 87 PRO A C 1
ATOM 588 O O . PRO A 1 87 ? 36.422 10.741 -47.790 1.00 81.00 87 PRO A O 1
ATOM 591 N N . GLY A 1 88 ? 35.814 9.450 -49.509 1.00 83.06 88 GLY A N 1
ATOM 592 C CA . GLY A 1 88 ? 34.616 8.895 -48.886 1.00 83.06 88 GLY A CA 1
ATOM 593 C C . GLY A 1 88 ? 34.897 7.859 -47.804 1.00 83.06 88 GLY A C 1
ATOM 594 O O . GLY A 1 88 ? 34.143 7.819 -46.834 1.00 83.06 88 GLY A O 1
ATOM 595 N N . ILE A 1 89 ? 35.994 7.098 -47.890 1.00 85.62 89 ILE A N 1
ATOM 596 C CA . ILE A 1 89 ? 36.386 6.177 -46.812 1.00 85.62 89 ILE A CA 1
ATOM 597 C C . ILE A 1 89 ? 36.814 6.962 -45.576 1.00 85.62 89 ILE A C 1
ATOM 599 O O . ILE A 1 89 ? 36.318 6.678 -44.490 1.00 85.62 89 ILE A O 1
ATOM 603 N N . GLY A 1 90 ? 37.643 7.999 -45.735 1.00 88.19 90 GLY A N 1
ATOM 604 C CA . GLY A 1 90 ? 38.053 8.847 -44.609 1.00 88.19 90 GLY A CA 1
ATOM 605 C C . GLY A 1 90 ? 36.870 9.549 -43.929 1.00 88.19 90 GLY A C 1
ATOM 606 O O . GLY A 1 90 ? 36.811 9.644 -42.705 1.00 88.19 90 GLY A O 1
ATOM 607 N N . ARG A 1 91 ? 35.864 9.985 -44.704 1.00 90.12 91 ARG A N 1
ATOM 608 C CA . ARG A 1 91 ? 34.619 10.531 -44.132 1.00 90.12 91 ARG A CA 1
ATOM 609 C C . ARG A 1 91 ? 33.801 9.474 -43.395 1.00 90.12 91 ARG A C 1
ATOM 611 O O . ARG A 1 91 ? 33.275 9.771 -42.326 1.00 90.12 91 ARG A O 1
ATOM 618 N N . LEU A 1 92 ? 33.675 8.271 -43.958 1.00 91.44 92 LEU A N 1
ATOM 619 C CA . LEU A 1 92 ? 32.971 7.165 -43.312 1.00 91.44 92 LEU A CA 1
ATOM 620 C C . LEU A 1 92 ? 33.656 6.768 -42.002 1.00 91.44 92 LEU A C 1
ATOM 622 O O . LEU A 1 92 ? 32.965 6.584 -41.007 1.00 91.44 92 LEU A O 1
ATOM 626 N N . GLU A 1 93 ? 34.987 6.701 -41.977 1.00 91.56 93 GLU A N 1
ATOM 627 C CA . GLU A 1 93 ? 35.763 6.440 -40.762 1.00 91.56 93 GLU A CA 1
ATOM 628 C C . GLU A 1 93 ? 35.473 7.489 -39.686 1.00 91.56 93 GLU A C 1
ATOM 630 O O . GLU A 1 93 ? 35.089 7.130 -38.575 1.00 91.56 93 GLU A O 1
ATOM 635 N N . HIS A 1 94 ? 35.567 8.779 -40.024 1.00 93.00 94 HIS A N 1
ATOM 636 C CA . HIS A 1 94 ? 35.249 9.860 -39.091 1.00 93.00 94 HIS A CA 1
ATOM 637 C C . HIS A 1 94 ? 33.805 9.768 -38.574 1.00 93.00 94 HIS A C 1
ATOM 639 O O . HIS A 1 94 ? 33.548 9.930 -37.383 1.00 93.00 94 HIS A O 1
ATOM 645 N N . ALA A 1 95 ? 32.841 9.482 -39.454 1.00 93.94 95 ALA A N 1
ATOM 646 C CA . ALA A 1 95 ? 31.447 9.331 -39.054 1.00 93.94 95 ALA A CA 1
ATOM 647 C C . ALA A 1 95 ? 31.248 8.112 -38.137 1.00 93.94 95 ALA A C 1
ATOM 649 O O . ALA A 1 95 ? 30.575 8.216 -37.117 1.00 93.94 95 ALA A O 1
ATOM 650 N N . MET A 1 96 ? 31.895 6.982 -38.426 1.00 93.75 96 MET A N 1
ATOM 651 C CA . MET A 1 96 ? 31.873 5.811 -37.549 1.00 93.75 96 MET A CA 1
ATOM 652 C C . MET A 1 96 ? 32.539 6.078 -36.194 1.00 93.75 96 MET A C 1
ATOM 654 O O . MET A 1 96 ? 32.034 5.590 -35.186 1.00 93.75 96 MET A O 1
ATOM 658 N N . GLN A 1 97 ? 33.618 6.865 -36.141 1.00 94.88 97 GLN A N 1
ATOM 659 C CA . GLN A 1 97 ? 34.238 7.305 -34.886 1.00 94.88 97 GLN A CA 1
ATOM 660 C C . GLN A 1 97 ? 33.289 8.199 -34.074 1.00 94.88 97 GLN A C 1
ATOM 662 O O . GLN A 1 97 ? 33.139 7.986 -32.873 1.00 94.88 97 GLN A O 1
ATOM 667 N N . ALA A 1 98 ? 32.593 9.138 -34.725 1.00 94.25 98 ALA A N 1
ATOM 668 C CA . ALA A 1 98 ? 31.575 9.970 -34.082 1.00 94.25 98 ALA A CA 1
ATOM 669 C C . ALA A 1 98 ? 30.414 9.123 -33.530 1.00 94.25 98 ALA A C 1
ATOM 671 O O . ALA A 1 98 ? 30.076 9.234 -32.354 1.00 94.25 98 ALA A O 1
ATOM 672 N N . ALA A 1 99 ? 29.878 8.192 -34.327 1.00 93.25 99 ALA A N 1
ATOM 673 C CA . ALA A 1 99 ? 28.830 7.274 -33.883 1.00 93.25 99 ALA A CA 1
ATOM 674 C C . ALA A 1 99 ? 29.294 6.349 -32.745 1.00 93.25 99 ALA A C 1
ATOM 676 O O . ALA A 1 99 ? 28.518 6.063 -31.837 1.00 93.25 99 ALA A O 1
ATOM 677 N N . ALA A 1 100 ? 30.552 5.896 -32.757 1.00 92.75 100 ALA A N 1
ATOM 678 C CA . ALA A 1 100 ? 31.130 5.118 -31.662 1.00 92.75 100 ALA A CA 1
ATOM 679 C C . ALA A 1 100 ? 31.268 5.938 -30.367 1.00 92.75 100 ALA A C 1
ATOM 681 O O . ALA A 1 100 ? 31.163 5.378 -29.279 1.00 92.75 100 ALA A O 1
ATOM 682 N N . ALA A 1 101 ? 31.454 7.256 -30.480 1.00 94.75 101 ALA A N 1
ATOM 683 C CA . ALA A 1 101 ? 31.414 8.193 -29.360 1.00 94.75 101 ALA A CA 1
ATOM 684 C C . ALA A 1 101 ? 29.982 8.584 -28.935 1.00 94.75 101 ALA A C 1
ATOM 686 O O . ALA A 1 101 ? 29.821 9.331 -27.972 1.00 94.75 101 ALA A O 1
ATOM 687 N N . GLY A 1 102 ? 28.952 8.078 -29.625 1.00 91.25 102 GLY A N 1
ATOM 688 C CA . GLY A 1 102 ? 27.541 8.359 -29.351 1.00 91.25 102 GLY A CA 1
ATOM 689 C C . GLY A 1 102 ? 26.954 9.544 -30.124 1.00 91.25 102 GLY A C 1
ATOM 690 O O . GLY A 1 102 ? 25.773 9.827 -29.971 1.00 91.25 102 GLY A O 1
ATOM 691 N N . ASP A 1 103 ? 27.722 10.222 -30.982 1.00 93.31 103 ASP A N 1
ATOM 692 C CA . ASP A 1 103 ? 27.193 11.284 -31.843 1.00 93.31 103 ASP A CA 1
ATOM 693 C C . ASP A 1 103 ? 26.617 10.700 -33.141 1.00 93.31 103 ASP A C 1
ATOM 695 O O . ASP A 1 103 ? 27.320 10.436 -34.122 1.00 93.31 103 ASP A O 1
ATOM 699 N N . PHE A 1 104 ? 25.297 10.524 -33.161 1.00 94.00 104 PHE A N 1
ATOM 700 C CA . PHE A 1 104 ? 24.560 10.051 -34.332 1.00 94.00 104 PHE A CA 1
ATOM 701 C C . PHE A 1 104 ? 24.051 11.180 -35.237 1.00 94.00 104 PHE A C 1
ATOM 703 O O . PHE A 1 104 ? 23.226 10.918 -36.118 1.00 94.00 104 PHE A O 1
ATOM 710 N N . SER A 1 105 ? 24.497 12.429 -35.061 1.00 92.56 105 SER A N 1
ATOM 711 C CA . SER A 1 105 ? 24.065 13.570 -35.884 1.00 92.56 105 SER A CA 1
ATOM 712 C C . SER A 1 105 ? 24.808 13.662 -37.223 1.00 92.56 105 SER A C 1
ATOM 714 O O . SER A 1 105 ? 24.259 14.173 -38.202 1.00 92.56 105 SER A O 1
ATOM 716 N N . VAL A 1 106 ? 26.019 13.098 -37.311 1.00 93.88 106 VAL A N 1
ATOM 717 C CA . VAL A 1 106 ? 26.871 13.155 -38.510 1.00 93.88 106 VAL A CA 1
ATOM 718 C C . VAL A 1 106 ? 26.206 12.454 -39.700 1.00 93.88 106 VAL A C 1
ATOM 720 O O . VAL A 1 106 ? 25.784 11.297 -39.611 1.00 93.88 106 VAL A O 1
ATOM 723 N N . ARG A 1 107 ? 26.116 13.144 -40.846 1.00 94.31 107 ARG A N 1
ATOM 724 C CA . ARG A 1 107 ? 25.547 12.615 -42.099 1.00 94.31 107 ARG A CA 1
ATOM 725 C C . ARG A 1 107 ? 26.569 12.648 -43.226 1.00 94.31 107 ARG A C 1
ATOM 727 O O . ARG A 1 107 ? 27.229 13.658 -43.456 1.00 94.31 107 ARG A O 1
ATOM 734 N N . LEU A 1 108 ? 26.653 11.547 -43.962 1.00 92.81 108 LEU A N 1
ATOM 735 C CA . LEU A 1 108 ? 27.529 11.402 -45.116 1.00 92.81 108 LEU A CA 1
ATOM 736 C C . LEU A 1 108 ? 26.817 11.825 -46.411 1.00 92.81 108 LEU A C 1
ATOM 738 O O . LEU A 1 108 ? 25.614 11.588 -46.561 1.00 92.81 108 LEU A O 1
ATOM 742 N N . PRO A 1 109 ? 27.527 12.437 -47.372 1.00 88.00 109 PRO A N 1
ATOM 743 C CA . PRO A 1 109 ? 26.947 12.905 -48.624 1.00 88.00 109 PRO A CA 1
ATOM 744 C C . PRO A 1 109 ? 26.732 11.740 -49.604 1.00 88.00 109 PRO A C 1
ATOM 746 O O . PRO A 1 109 ? 27.437 11.632 -50.601 1.00 88.00 109 PRO A O 1
ATOM 749 N N . ALA A 1 110 ? 25.702 10.922 -49.357 1.00 85.94 110 ALA A N 1
ATOM 750 C CA . ALA A 1 110 ? 25.310 9.738 -50.135 1.00 85.94 110 ALA A CA 1
ATOM 751 C C . ALA A 1 110 ? 24.740 10.057 -51.541 1.00 85.94 110 ALA A C 1
ATOM 753 O O . ALA A 1 110 ? 23.706 9.539 -51.960 1.00 85.94 110 ALA A O 1
ATOM 754 N N . ARG A 1 111 ? 25.383 10.975 -52.269 1.00 85.50 111 ARG A N 1
ATOM 755 C CA . ARG A 1 111 ? 25.011 11.416 -53.623 1.00 85.50 111 ARG A CA 1
ATOM 756 C C . ARG A 1 111 ? 25.598 10.508 -54.703 1.00 85.50 111 ARG A C 1
ATOM 758 O O . ARG A 1 111 ? 25.121 10.513 -55.837 1.00 85.50 111 ARG A O 1
ATOM 765 N N . ARG A 1 112 ? 26.653 9.762 -54.369 1.00 84.69 112 ARG A N 1
ATOM 766 C CA . ARG A 1 112 ? 27.338 8.854 -55.294 1.00 84.69 112 ARG A CA 1
ATOM 767 C C . ARG A 1 112 ? 26.519 7.575 -55.493 1.00 84.69 112 ARG A C 1
ATOM 769 O O . ARG A 1 112 ? 25.799 7.142 -54.599 1.00 84.69 112 ARG A O 1
ATOM 776 N N . LYS A 1 113 ? 26.633 6.969 -56.679 1.00 86.62 113 LYS A N 1
ATOM 777 C CA . LYS A 1 113 ? 25.956 5.703 -57.039 1.00 86.62 113 LYS A CA 1
ATOM 778 C C . LYS A 1 113 ? 26.883 4.479 -57.004 1.00 86.62 113 LYS A C 1
ATOM 780 O O . LYS A 1 113 ? 26.460 3.376 -57.350 1.00 86.62 113 LYS A O 1
ATOM 785 N N . ASP A 1 114 ? 28.140 4.683 -56.633 1.00 86.25 114 ASP A N 1
ATOM 786 C CA . ASP A 1 114 ? 29.129 3.625 -56.451 1.00 86.25 114 ASP A CA 1
ATOM 787 C C . ASP A 1 114 ? 28.999 2.961 -55.070 1.00 86.25 114 ASP A C 1
ATOM 789 O O . ASP A 1 114 ? 28.107 3.278 -54.280 1.00 86.25 114 ASP A O 1
ATOM 793 N N . ASP A 1 115 ? 29.871 1.992 -54.796 1.00 86.00 115 ASP A N 1
ATOM 794 C CA . ASP A 1 115 ? 29.886 1.259 -53.530 1.00 86.00 115 ASP A CA 1
ATOM 795 C C . ASP A 1 115 ? 30.085 2.177 -52.314 1.00 86.00 115 ASP A C 1
ATOM 797 O O . ASP A 1 115 ? 29.416 1.987 -51.299 1.00 86.00 115 ASP A O 1
ATOM 801 N N . ILE A 1 116 ? 30.915 3.220 -52.428 1.00 87.31 116 ILE A N 1
ATOM 802 C CA . ILE A 1 116 ? 31.096 4.229 -51.374 1.00 87.31 116 ILE A CA 1
ATOM 803 C C . ILE A 1 116 ? 29.781 4.958 -51.098 1.00 87.31 116 ILE A C 1
ATOM 805 O O . ILE A 1 116 ? 29.368 5.039 -49.945 1.00 87.31 116 ILE A O 1
ATOM 809 N N . GLY A 1 117 ? 29.066 5.408 -52.133 1.00 88.31 117 GLY A N 1
ATOM 810 C CA . GLY A 1 117 ? 27.752 6.033 -51.962 1.00 88.31 117 GLY A CA 1
ATOM 811 C C . GLY A 1 117 ? 26.712 5.108 -51.314 1.00 88.31 117 GLY A C 1
ATOM 812 O O . GLY A 1 117 ? 25.912 5.556 -50.489 1.00 88.31 117 GLY A O 1
ATOM 813 N N . ARG A 1 118 ? 26.748 3.800 -51.620 1.00 91.38 118 ARG A N 1
ATOM 814 C CA . ARG A 1 118 ? 25.905 2.791 -50.949 1.00 91.38 118 ARG A CA 1
ATOM 815 C C . ARG A 1 118 ? 26.257 2.628 -49.469 1.00 91.38 118 ARG A C 1
ATOM 817 O O . ARG A 1 118 ? 25.345 2.536 -48.649 1.00 91.38 118 ARG A O 1
ATOM 824 N N . LEU A 1 119 ? 27.546 2.617 -49.122 1.00 90.62 119 LEU A N 1
ATOM 825 C CA . LEU A 1 119 ? 28.008 2.572 -47.731 1.00 90.62 119 LEU A CA 1
ATOM 826 C C . LEU A 1 119 ? 27.617 3.843 -46.967 1.00 90.62 119 LEU A C 1
ATOM 828 O O . LEU A 1 119 ? 27.091 3.745 -45.861 1.00 90.62 119 LEU A O 1
ATOM 832 N N . GLU A 1 120 ? 27.793 5.021 -47.572 1.00 92.44 120 GLU A N 1
ATOM 833 C CA . GLU A 1 120 ? 27.376 6.309 -47.004 1.00 92.44 120 GLU A CA 1
ATOM 834 C C . GLU A 1 120 ? 25.856 6.327 -46.732 1.00 92.44 120 GLU A C 1
ATOM 836 O O . GLU A 1 120 ? 25.415 6.756 -45.662 1.00 92.44 120 GLU A O 1
ATOM 841 N N . ALA A 1 121 ? 25.040 5.803 -47.656 1.00 93.00 121 ALA A N 1
ATOM 842 C CA . ALA A 1 121 ? 23.592 5.674 -47.475 1.00 93.00 121 ALA A CA 1
ATOM 843 C C . ALA A 1 121 ? 23.217 4.690 -46.353 1.00 93.00 121 ALA A C 1
ATOM 845 O O . ALA A 1 121 ? 22.350 4.997 -45.531 1.00 93.00 121 ALA A O 1
ATOM 846 N N . ALA A 1 122 ? 23.864 3.522 -46.301 1.00 92.06 122 ALA A N 1
ATOM 847 C CA . ALA A 1 122 ? 23.630 2.519 -45.264 1.00 92.06 122 ALA A CA 1
ATOM 848 C C . ALA A 1 122 ? 24.013 3.044 -43.871 1.00 92.06 122 ALA A C 1
ATOM 850 O O . ALA A 1 122 ? 23.245 2.884 -42.919 1.00 92.06 122 ALA A O 1
ATOM 851 N N . TYR A 1 123 ? 25.150 3.738 -43.767 1.00 93.88 123 TYR A N 1
ATOM 852 C CA . TYR A 1 123 ? 25.570 4.414 -42.544 1.00 93.88 123 TYR A CA 1
ATOM 853 C C . TYR A 1 123 ? 24.539 5.459 -42.107 1.00 93.88 123 TYR A C 1
ATOM 855 O O . TYR A 1 123 ? 24.107 5.439 -40.959 1.00 93.88 123 TYR A O 1
ATOM 863 N N . ASN A 1 124 ? 24.078 6.326 -43.015 1.00 94.31 124 ASN A N 1
ATOM 864 C CA . ASN A 1 124 ? 23.078 7.343 -42.680 1.00 94.31 124 ASN A CA 1
ATOM 865 C C . ASN A 1 124 ? 21.772 6.731 -42.154 1.00 94.31 124 ASN A C 1
ATOM 867 O O . ASN A 1 124 ? 21.186 7.271 -41.218 1.00 94.31 124 ASN A O 1
ATOM 871 N N . GLN A 1 125 ? 21.320 5.607 -42.721 1.00 91.62 125 GLN A N 1
ATOM 872 C CA . GLN A 1 125 ? 20.143 4.891 -42.217 1.00 91.62 125 GLN A CA 1
ATOM 873 C C . GLN A 1 125 ? 20.374 4.325 -40.813 1.00 91.62 125 GLN A C 1
ATOM 875 O O . GLN A 1 125 ? 19.491 4.418 -39.962 1.00 91.62 125 GLN A O 1
ATOM 880 N N . MET A 1 126 ? 21.550 3.750 -40.556 1.00 91.38 126 MET A N 1
ATOM 881 C CA . MET A 1 126 ? 21.918 3.258 -39.228 1.00 91.38 126 MET A CA 1
ATOM 882 C C . MET A 1 126 ? 21.995 4.405 -38.210 1.00 91.38 126 MET A C 1
ATOM 884 O O . MET A 1 126 ? 21.370 4.322 -37.158 1.00 91.38 126 MET A O 1
ATOM 888 N N . ALA A 1 127 ? 22.689 5.496 -38.541 1.00 92.19 127 ALA A N 1
ATOM 889 C CA . ALA A 1 127 ? 22.816 6.668 -37.680 1.00 92.19 127 ALA A CA 1
ATOM 890 C C . ALA A 1 127 ? 21.451 7.313 -37.387 1.00 92.19 127 ALA A C 1
ATOM 892 O O . ALA A 1 127 ? 21.172 7.672 -36.248 1.00 92.19 127 ALA A O 1
ATOM 893 N N . ALA A 1 128 ? 20.559 7.397 -38.381 1.00 91.56 128 ALA A N 1
ATOM 894 C CA . ALA A 1 128 ? 19.197 7.882 -38.173 1.00 91.56 128 ALA A CA 1
ATOM 895 C C . ALA A 1 128 ? 18.391 6.987 -37.215 1.00 91.56 128 ALA A C 1
ATOM 897 O O . ALA A 1 128 ? 17.665 7.506 -36.371 1.00 91.56 128 ALA A O 1
ATOM 898 N N . ARG A 1 129 ? 18.535 5.656 -37.305 1.00 89.69 129 ARG A N 1
ATOM 899 C CA . ARG A 1 129 ? 17.879 4.721 -36.373 1.00 89.69 129 ARG A CA 1
ATOM 900 C C . ARG A 1 129 ? 18.426 4.838 -34.955 1.00 89.69 129 ARG A C 1
ATOM 902 O O . ARG A 1 129 ? 17.632 4.853 -34.022 1.00 89.69 129 ARG A O 1
ATOM 909 N N . ASN A 1 130 ? 19.743 4.960 -34.800 1.00 91.38 130 ASN A N 1
ATOM 910 C CA . ASN A 1 130 ? 20.361 5.140 -33.487 1.00 91.38 130 ASN A CA 1
ATOM 911 C C . ASN A 1 130 ? 19.893 6.442 -32.827 1.00 91.38 130 ASN A C 1
ATOM 913 O O . ASN A 1 130 ? 19.462 6.411 -31.680 1.00 91.38 130 ASN A O 1
ATOM 917 N N . ALA A 1 131 ? 19.881 7.551 -33.577 1.00 91.81 131 ALA A N 1
ATOM 918 C CA . ALA A 1 131 ? 19.367 8.831 -33.091 1.00 91.81 131 ALA A CA 1
ATOM 919 C C . ALA A 1 131 ? 17.877 8.754 -32.705 1.00 91.81 131 ALA A C 1
ATOM 921 O O . ALA A 1 131 ? 17.462 9.318 -31.697 1.00 91.81 131 ALA A O 1
ATOM 922 N N . ALA A 1 132 ? 17.062 8.038 -33.490 1.00 91.12 132 ALA A N 1
ATOM 923 C CA . ALA A 1 132 ? 15.645 7.851 -33.187 1.00 91.12 132 ALA A CA 1
ATOM 924 C C . ALA A 1 132 ? 15.423 6.999 -31.927 1.00 91.12 132 ALA A C 1
ATOM 926 O O . ALA A 1 132 ? 14.562 7.333 -31.120 1.00 91.12 132 ALA A O 1
ATOM 927 N N . LEU A 1 133 ? 16.202 5.928 -31.735 1.00 90.38 133 LEU A N 1
ATOM 928 C CA . LEU A 1 133 ? 16.134 5.120 -30.518 1.00 90.38 133 LEU A CA 1
ATOM 929 C C . LEU A 1 133 ? 16.565 5.926 -29.289 1.00 90.38 133 LEU A C 1
ATOM 931 O O . LEU A 1 133 ? 15.908 5.846 -28.259 1.00 90.38 133 LEU A O 1
ATOM 935 N N . GLU A 1 134 ? 17.641 6.707 -29.394 1.00 91.75 134 GLU A N 1
ATOM 936 C CA . GLU A 1 134 ? 18.104 7.575 -28.309 1.00 91.75 134 GLU A CA 1
ATOM 937 C C . GLU A 1 134 ? 17.016 8.571 -27.893 1.00 91.75 134 GLU A C 1
ATOM 939 O O . GLU A 1 134 ? 16.640 8.621 -26.721 1.00 91.75 134 GLU A O 1
ATOM 944 N N . ALA A 1 135 ? 16.452 9.302 -28.859 1.00 92.88 135 ALA A N 1
ATOM 945 C CA . ALA A 1 135 ? 15.368 10.246 -28.604 1.00 92.88 135 ALA A CA 1
ATOM 946 C C . ALA A 1 135 ? 14.150 9.561 -27.964 1.00 92.88 135 ALA A C 1
ATOM 948 O O . ALA A 1 135 ? 13.532 10.112 -27.053 1.00 92.88 135 ALA A O 1
ATOM 949 N N . GLU A 1 136 ? 13.829 8.343 -28.404 1.00 94.19 136 GLU A N 1
ATOM 950 C CA . GLU A 1 136 ? 12.707 7.579 -27.873 1.00 94.19 136 GLU A CA 1
ATOM 951 C C . GLU A 1 136 ? 12.937 7.106 -26.433 1.00 94.19 136 GLU A C 1
ATOM 953 O O . GLU A 1 136 ? 12.037 7.213 -25.600 1.00 94.19 136 GLU A O 1
ATOM 958 N N . LEU A 1 137 ? 14.138 6.624 -26.105 1.00 91.19 137 LEU A N 1
ATOM 959 C CA . LEU A 1 137 ? 14.476 6.217 -24.740 1.00 91.19 137 LEU A CA 1
ATOM 960 C C . LEU A 1 137 ? 14.443 7.407 -23.779 1.00 91.19 137 LEU A C 1
ATOM 962 O O . LEU A 1 137 ? 13.919 7.278 -22.673 1.00 91.19 137 LEU A O 1
ATOM 966 N N . VAL A 1 138 ? 14.942 8.571 -24.208 1.00 93.25 138 VAL A N 1
ATOM 967 C CA . VAL A 1 138 ? 14.865 9.810 -23.421 1.00 93.25 138 VAL A CA 1
ATOM 968 C C . VAL A 1 138 ? 13.408 10.217 -23.197 1.00 93.25 138 VAL A C 1
ATOM 970 O O . VAL A 1 138 ? 13.016 10.468 -22.058 1.00 93.25 138 VAL A O 1
ATOM 973 N N . ARG A 1 139 ? 12.586 10.211 -24.255 1.00 94.50 139 ARG A N 1
ATOM 974 C CA . ARG A 1 139 ? 11.153 10.539 -24.183 1.00 94.50 139 ARG A CA 1
ATOM 975 C C . ARG A 1 139 ? 10.416 9.641 -23.190 1.00 94.50 139 ARG A C 1
ATOM 977 O O . ARG A 1 139 ? 9.702 10.136 -22.322 1.00 94.50 139 ARG A O 1
ATOM 984 N N . VAL A 1 140 ? 10.581 8.323 -23.307 1.00 94.12 140 VAL A N 1
ATOM 985 C CA . VAL A 1 140 ? 9.896 7.354 -22.438 1.00 94.12 140 VAL A CA 1
ATOM 986 C C . VAL A 1 140 ? 10.378 7.474 -20.994 1.00 94.12 140 VAL A C 1
ATOM 988 O O . VAL A 1 140 ? 9.555 7.455 -20.081 1.00 94.12 140 VAL A O 1
ATOM 991 N N . ALA A 1 141 ? 11.682 7.659 -20.771 1.00 89.88 141 ALA A N 1
ATOM 992 C CA . ALA A 1 141 ? 12.227 7.869 -19.433 1.00 89.88 141 ALA A CA 1
ATOM 993 C C . ALA A 1 141 ? 11.680 9.148 -18.773 1.00 89.88 141 ALA A C 1
ATOM 995 O O . ALA A 1 141 ? 11.397 9.142 -17.576 1.00 89.88 141 ALA A O 1
ATOM 996 N N . GLU A 1 142 ? 11.492 10.227 -19.536 1.00 93.25 142 GLU A N 1
ATOM 997 C CA . GLU A 1 142 ? 10.905 11.469 -19.032 1.00 93.25 142 GLU A CA 1
ATOM 998 C C . GLU A 1 142 ? 9.416 11.311 -18.693 1.00 93.25 142 GLU A C 1
ATOM 1000 O O . GLU A 1 142 ? 9.004 11.648 -17.583 1.00 93.25 142 GLU A O 1
ATOM 1005 N N . ILE A 1 143 ? 8.624 10.728 -19.595 1.00 93.25 143 ILE A N 1
ATOM 1006 C CA . ILE A 1 143 ? 7.181 10.533 -19.391 1.00 93.25 143 ILE A CA 1
ATOM 1007 C C . ILE A 1 143 ? 6.908 9.584 -18.212 1.00 93.25 143 ILE A C 1
ATOM 1009 O O . ILE A 1 143 ? 6.069 9.864 -17.354 1.00 93.25 143 ILE A O 1
ATOM 1013 N N . ILE A 1 144 ? 7.629 8.466 -18.123 1.00 88.31 144 ILE A N 1
ATOM 1014 C CA . ILE A 1 144 ? 7.438 7.502 -17.032 1.00 88.31 144 ILE A CA 1
ATOM 1015 C C . ILE A 1 144 ? 8.017 8.049 -15.723 1.00 88.31 144 ILE A C 1
ATOM 1017 O O . ILE A 1 144 ? 7.366 7.979 -14.683 1.00 88.31 144 ILE A O 1
ATOM 1021 N N . GLY A 1 145 ? 9.228 8.610 -15.762 1.00 83.12 145 GLY A N 1
ATOM 1022 C CA . GLY A 1 145 ? 9.959 9.013 -14.563 1.00 83.12 145 GLY A CA 1
ATOM 1023 C C . GLY A 1 145 ? 9.493 10.330 -13.945 1.00 83.12 145 GLY A C 1
ATOM 1024 O O . GLY A 1 145 ? 9.454 10.439 -12.722 1.00 83.12 145 GLY A O 1
ATOM 1025 N N . ARG A 1 146 ? 9.154 11.339 -14.760 1.00 84.50 146 ARG A N 1
ATOM 1026 C CA . ARG A 1 146 ? 8.739 12.665 -14.266 1.00 84.50 146 ARG A CA 1
ATOM 1027 C C . ARG A 1 146 ? 7.231 12.837 -14.234 1.00 84.50 146 ARG A C 1
ATOM 1029 O O . ARG A 1 146 ? 6.714 13.373 -13.261 1.00 84.50 146 ARG A O 1
ATOM 1036 N N . GLU A 1 147 ? 6.533 12.398 -15.279 1.00 86.25 147 GLU A N 1
ATOM 1037 C CA . GLU A 1 147 ? 5.075 12.565 -15.367 1.00 86.25 147 GLU A CA 1
ATOM 1038 C C . GLU A 1 147 ? 4.310 11.418 -14.691 1.00 86.25 147 GLU A C 1
ATOM 1040 O O . GLU A 1 147 ? 3.101 11.521 -14.490 1.00 86.25 147 GLU A O 1
ATOM 1045 N N . GLY A 1 148 ? 4.987 10.314 -14.345 1.00 80.88 148 GLY A N 1
ATOM 1046 C CA . GLY A 1 148 ? 4.369 9.149 -13.703 1.00 80.88 148 GLY A CA 1
ATOM 1047 C C . GLY A 1 148 ? 3.430 8.366 -14.624 1.00 80.88 148 GLY A C 1
ATOM 1048 O O . GLY A 1 148 ? 2.620 7.563 -14.158 1.00 80.88 148 GLY A O 1
ATOM 1049 N N . ARG A 1 149 ? 3.502 8.586 -15.942 1.00 86.69 149 ARG A N 1
ATOM 1050 C CA . ARG A 1 149 ? 2.619 7.947 -16.926 1.00 86.69 149 ARG A CA 1
ATOM 1051 C C . ARG A 1 149 ? 3.131 6.558 -17.294 1.00 86.69 149 ARG A C 1
ATOM 1053 O O . ARG A 1 149 ? 3.690 6.324 -18.361 1.00 86.69 149 ARG A O 1
ATOM 1060 N N . MET A 1 150 ? 2.865 5.619 -16.395 1.00 83.94 150 MET A N 1
ATOM 1061 C CA . MET A 1 150 ? 3.285 4.212 -16.437 1.00 83.94 150 MET A CA 1
ATOM 1062 C C . MET A 1 150 ? 2.782 3.412 -17.660 1.00 83.94 150 MET A C 1
ATOM 1064 O O . MET A 1 150 ? 3.271 2.323 -17.956 1.00 83.94 150 MET A O 1
ATOM 1068 N N . THR A 1 151 ? 1.807 3.928 -18.409 1.00 85.94 151 THR A N 1
ATOM 1069 C CA . THR A 1 151 ? 1.262 3.284 -19.619 1.00 85.94 151 THR A CA 1
ATOM 1070 C C . THR A 1 151 ? 1.989 3.674 -20.908 1.00 85.94 151 THR A C 1
ATOM 1072 O O . THR A 1 151 ? 1.695 3.112 -21.964 1.00 85.94 151 THR A O 1
ATOM 1075 N N . GLU A 1 152 ? 2.953 4.597 -20.849 1.00 91.62 152 GLU A N 1
ATOM 1076 C CA . GLU A 1 152 ? 3.748 4.968 -22.019 1.00 91.62 152 GLU A CA 1
ATOM 1077 C C . GLU A 1 152 ? 4.654 3.808 -22.463 1.00 91.62 152 GLU A C 1
ATOM 1079 O O . GLU A 1 152 ? 5.164 3.042 -21.642 1.00 91.62 152 GLU A O 1
ATOM 1084 N N . ARG A 1 153 ? 4.833 3.647 -23.778 1.00 92.19 153 ARG A N 1
ATOM 1085 C CA . ARG A 1 153 ? 5.636 2.568 -24.370 1.00 92.19 153 ARG A CA 1
ATOM 1086 C C . ARG A 1 153 ? 6.605 3.129 -25.399 1.00 92.19 153 ARG A C 1
ATOM 1088 O O . ARG A 1 153 ? 6.252 4.047 -26.142 1.00 92.19 153 ARG A O 1
ATOM 1095 N N . ALA A 1 154 ? 7.791 2.532 -25.458 1.00 91.81 154 ALA A N 1
ATOM 1096 C CA . ALA A 1 154 ? 8.794 2.841 -26.461 1.00 91.81 154 ALA A CA 1
ATOM 1097 C C . ALA A 1 154 ? 8.345 2.349 -27.839 1.00 91.81 154 ALA A C 1
ATOM 1099 O O . ALA A 1 154 ? 7.836 1.232 -27.981 1.00 91.81 154 ALA A O 1
ATOM 1100 N N . ARG A 1 155 ? 8.535 3.180 -28.864 1.00 91.00 155 ARG A N 1
ATOM 1101 C CA . ARG A 1 155 ? 8.192 2.887 -30.257 1.00 91.00 155 ARG A CA 1
ATOM 1102 C C . ARG A 1 155 ? 9.307 3.336 -31.191 1.00 91.00 155 ARG A C 1
ATOM 1104 O O . ARG A 1 155 ? 9.706 4.493 -31.186 1.00 91.00 155 ARG A O 1
ATOM 1111 N N . LEU A 1 156 ? 9.737 2.438 -32.075 1.00 87.88 156 LEU A N 1
ATOM 1112 C CA . LEU A 1 156 ? 10.708 2.744 -33.124 1.00 87.88 156 LEU A CA 1
ATOM 1113 C C . LEU A 1 156 ? 10.134 2.361 -34.492 1.00 87.88 156 LEU A C 1
ATOM 1115 O O . LEU A 1 156 ? 9.815 1.199 -34.745 1.00 87.88 156 LEU A O 1
ATOM 1119 N N . GLN A 1 157 ? 9.984 3.338 -35.387 1.00 81.75 157 GLN A N 1
ATOM 1120 C CA . GLN A 1 157 ? 9.438 3.087 -36.722 1.00 81.75 157 GLN A CA 1
ATOM 1121 C C . GLN A 1 157 ? 10.418 2.284 -37.590 1.00 81.75 157 GLN A C 1
ATOM 1123 O O . GLN A 1 157 ? 11.614 2.570 -37.632 1.00 81.75 157 GLN A O 1
ATOM 1128 N N . GLY A 1 158 ? 9.905 1.284 -38.314 1.00 76.62 158 GLY A N 1
ATOM 1129 C CA . GLY A 1 158 ? 10.718 0.447 -39.205 1.00 76.62 158 GLY A CA 1
ATOM 1130 C C . GLY A 1 158 ? 11.732 -0.448 -38.479 1.00 76.62 158 GLY A C 1
ATOM 1131 O O . GLY A 1 158 ? 12.725 -0.859 -39.084 1.00 76.62 158 GLY A O 1
ATOM 1132 N N . ALA A 1 159 ? 11.509 -0.731 -37.192 1.00 68.12 159 ALA A N 1
ATOM 1133 C CA . ALA A 1 159 ? 12.331 -1.626 -36.390 1.00 68.12 159 ALA A CA 1
ATOM 1134 C C . ALA A 1 159 ? 12.046 -3.092 -36.753 1.00 68.12 159 ALA A C 1
ATOM 1136 O O . ALA A 1 159 ? 11.085 -3.691 -36.286 1.00 68.12 159 ALA A O 1
ATOM 1137 N N . GLY A 1 160 ? 12.880 -3.670 -37.614 1.00 80.19 160 GLY A N 1
ATOM 1138 C CA . GLY A 1 160 ? 12.921 -5.113 -37.859 1.00 80.19 160 GLY A CA 1
ATOM 1139 C C . GLY A 1 160 ? 14.132 -5.759 -37.182 1.00 80.19 160 GLY A C 1
ATOM 1140 O O . GLY A 1 160 ? 15.145 -5.099 -36.933 1.00 80.19 160 GLY A O 1
ATOM 1141 N N . GLY A 1 161 ? 14.053 -7.062 -36.910 1.00 87.00 161 GLY A N 1
ATOM 1142 C CA . GLY A 1 161 ? 15.159 -7.826 -36.325 1.00 87.00 161 GLY A CA 1
ATOM 1143 C C . GLY A 1 161 ? 15.522 -7.355 -34.913 1.00 87.00 161 GLY A C 1
ATOM 1144 O O . GLY A 1 161 ? 14.640 -7.070 -34.107 1.00 87.00 161 GLY A O 1
ATOM 1145 N N . GLY A 1 162 ? 16.822 -7.244 -34.618 1.00 87.75 162 GLY A N 1
ATOM 1146 C CA . GLY A 1 162 ? 17.316 -6.919 -33.271 1.00 87.75 162 GLY A CA 1
ATOM 1147 C C . GLY A 1 162 ? 16.834 -5.577 -32.706 1.00 87.75 162 GLY A C 1
ATOM 1148 O O . GLY A 1 162 ? 16.744 -5.433 -31.491 1.00 87.75 162 GLY A O 1
ATOM 1149 N N . TRP A 1 163 ? 16.459 -4.622 -33.563 1.00 87.94 163 TRP A N 1
ATOM 1150 C CA . TRP A 1 163 ? 15.880 -3.348 -33.129 1.00 87.94 163 TRP A CA 1
ATOM 1151 C C . TRP A 1 163 ? 14.486 -3.512 -32.522 1.00 87.94 163 TRP A C 1
ATOM 1153 O O . TRP A 1 163 ? 14.200 -2.875 -31.513 1.00 87.94 163 TRP A O 1
ATOM 1163 N N . SER A 1 164 ? 13.647 -4.385 -33.098 1.00 90.12 164 SER A N 1
ATOM 1164 C CA . SER A 1 164 ? 12.348 -4.722 -32.498 1.00 90.12 164 SER A CA 1
ATOM 1165 C C . SER A 1 164 ? 12.578 -5.376 -31.148 1.00 90.12 164 SER A C 1
ATOM 1167 O O . SER A 1 164 ? 12.085 -4.889 -30.144 1.00 90.12 164 SER A O 1
ATOM 1169 N N . THR A 1 165 ? 13.446 -6.393 -31.100 1.00 92.81 165 THR A N 1
ATOM 1170 C CA . THR A 1 165 ? 13.753 -7.121 -29.864 1.00 92.81 165 THR A CA 1
ATOM 1171 C C . THR A 1 165 ? 14.241 -6.201 -28.745 1.00 92.81 165 THR A C 1
ATOM 1173 O O . THR A 1 165 ? 13.873 -6.407 -27.593 1.00 92.81 165 THR A O 1
ATOM 1176 N N . ALA A 1 166 ? 15.040 -5.176 -29.057 1.00 89.75 166 ALA A N 1
ATOM 1177 C CA . ALA A 1 166 ? 15.491 -4.202 -28.067 1.00 89.75 166 ALA A CA 1
ATOM 1178 C C . ALA A 1 166 ? 14.329 -3.363 -27.508 1.00 89.75 166 ALA A C 1
ATOM 1180 O O . ALA A 1 166 ? 14.197 -3.240 -26.291 1.00 89.75 166 ALA A O 1
ATOM 1181 N N . VAL A 1 167 ? 13.465 -2.830 -28.378 1.00 91.25 167 VAL A N 1
ATOM 1182 C CA . VAL A 1 167 ? 12.280 -2.057 -27.965 1.00 91.25 167 VAL A CA 1
ATOM 1183 C C . VAL A 1 167 ? 11.296 -2.933 -27.187 1.00 91.25 167 VAL A C 1
ATOM 1185 O O . VAL A 1 167 ? 10.803 -2.519 -26.141 1.00 91.25 167 VAL A O 1
ATOM 1188 N N . ASP A 1 168 ? 11.074 -4.164 -27.643 1.00 92.25 168 ASP A N 1
ATOM 1189 C CA . ASP A 1 168 ? 10.211 -5.147 -26.985 1.00 92.25 168 ASP A CA 1
ATOM 1190 C C . ASP A 1 168 ? 10.752 -5.515 -25.598 1.00 92.25 168 ASP A C 1
ATOM 1192 O O . ASP A 1 168 ? 9.985 -5.634 -24.648 1.00 92.25 168 ASP A O 1
ATOM 1196 N N . SER A 1 169 ? 12.077 -5.616 -25.444 1.00 93.88 169 SER A N 1
ATOM 1197 C CA . SER A 1 169 ? 12.714 -5.861 -24.142 1.00 93.88 169 SER A CA 1
ATOM 1198 C C . SER A 1 169 ? 12.511 -4.692 -23.176 1.00 93.88 169 SER A C 1
ATOM 1200 O O . SER A 1 169 ? 12.210 -4.910 -22.005 1.00 93.88 169 SER A O 1
ATOM 1202 N N . VAL A 1 170 ? 12.646 -3.448 -23.652 1.00 92.50 170 VAL A N 1
ATOM 1203 C CA . VAL A 1 170 ? 12.375 -2.252 -22.834 1.00 92.50 170 VAL A CA 1
ATOM 1204 C C . VAL A 1 170 ? 10.904 -2.202 -22.425 1.00 92.50 170 VAL A C 1
ATOM 1206 O O . VAL A 1 170 ? 10.605 -1.985 -21.255 1.00 92.50 170 VAL A O 1
ATOM 1209 N N . ASN A 1 171 ? 9.986 -2.451 -23.359 1.00 92.19 171 ASN A N 1
ATOM 1210 C CA . ASN A 1 171 ? 8.554 -2.484 -23.067 1.00 92.19 171 ASN A CA 1
ATOM 1211 C C . ASN A 1 171 ? 8.184 -3.618 -22.103 1.00 92.19 171 ASN A C 1
ATOM 1213 O O . ASN A 1 171 ? 7.385 -3.385 -21.205 1.00 92.19 171 ASN A O 1
ATOM 1217 N N . GLY A 1 172 ? 8.813 -4.789 -22.221 1.00 91.62 172 GLY A N 1
ATOM 1218 C CA . GLY A 1 172 ? 8.638 -5.891 -21.276 1.00 91.62 172 GLY A CA 1
ATOM 1219 C C . GLY A 1 172 ? 9.084 -5.521 -19.861 1.00 91.62 172 GLY A C 1
ATOM 1220 O O . GLY A 1 172 ? 8.345 -5.748 -18.909 1.00 91.62 172 GLY A O 1
ATOM 1221 N N . LEU A 1 173 ? 10.236 -4.854 -19.714 1.00 90.56 173 LEU A N 1
ATOM 1222 C CA . LEU A 1 173 ? 10.676 -4.337 -18.412 1.00 90.56 173 LEU A CA 1
ATOM 1223 C C . LEU A 1 173 ? 9.705 -3.297 -17.845 1.00 90.56 173 LEU A C 1
ATOM 1225 O O . LEU A 1 173 ? 9.457 -3.283 -16.641 1.00 90.56 173 LEU A O 1
ATOM 1229 N N . ILE A 1 174 ? 9.155 -2.427 -18.696 1.00 89.69 174 ILE A N 1
ATOM 1230 C CA . ILE A 1 174 ? 8.116 -1.482 -18.282 1.00 89.69 174 ILE A CA 1
ATOM 1231 C C . ILE A 1 174 ? 6.889 -2.264 -17.797 1.00 89.69 174 ILE A C 1
ATOM 1233 O O . ILE A 1 174 ? 6.433 -2.027 -16.685 1.00 89.69 174 ILE A O 1
ATOM 1237 N N . ASP A 1 175 ? 6.385 -3.234 -18.558 1.00 87.75 175 ASP A N 1
ATOM 1238 C CA . ASP A 1 175 ? 5.213 -4.031 -18.177 1.00 87.75 175 ASP A CA 1
ATOM 1239 C C . ASP A 1 175 ? 5.412 -4.775 -16.842 1.00 87.75 175 ASP A C 1
ATOM 1241 O O . ASP 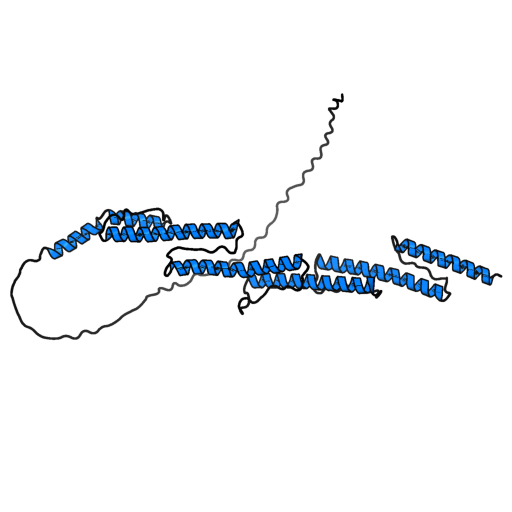A 1 175 ? 4.532 -4.732 -15.973 1.00 87.75 175 ASP A O 1
ATOM 1245 N N . ASP A 1 176 ? 6.586 -5.376 -16.644 1.00 86.88 176 ASP A N 1
ATOM 1246 C CA . ASP A 1 176 ? 6.952 -6.107 -15.427 1.00 86.88 176 ASP A CA 1
ATOM 1247 C C . ASP A 1 176 ? 7.030 -5.200 -14.184 1.00 86.88 176 ASP A C 1
ATOM 1249 O O . ASP A 1 176 ? 6.772 -5.654 -13.068 1.00 86.88 176 ASP A O 1
ATOM 1253 N N . LEU A 1 177 ? 7.339 -3.908 -14.351 1.00 86.38 177 LEU A N 1
ATOM 1254 C CA . LEU A 1 177 ? 7.349 -2.919 -13.263 1.00 86.38 177 LEU A CA 1
ATOM 1255 C C . LEU A 1 177 ? 5.976 -2.271 -13.035 1.00 86.38 177 LEU A C 1
ATOM 1257 O O . LEU A 1 177 ? 5.602 -1.954 -11.901 1.00 86.38 177 LEU A O 1
ATOM 1261 N N . VAL A 1 178 ? 5.214 -2.052 -14.104 1.00 86.31 178 VAL A N 1
ATOM 1262 C CA . VAL A 1 178 ? 3.942 -1.318 -14.074 1.00 86.31 178 VAL A CA 1
ATOM 1263 C C . VAL A 1 178 ? 2.832 -2.146 -13.438 1.00 86.31 178 VAL A C 1
ATOM 1265 O O . VAL A 1 178 ? 2.009 -1.608 -12.693 1.00 86.31 178 VAL A O 1
ATOM 1268 N N . ARG A 1 179 ? 2.804 -3.460 -13.686 1.00 83.81 179 ARG A N 1
ATOM 1269 C CA . ARG A 1 179 ? 1.761 -4.339 -13.138 1.00 83.81 179 ARG A CA 1
ATOM 1270 C C . ARG A 1 179 ? 1.768 -4.370 -11.600 1.00 83.81 179 ARG A C 1
ATOM 1272 O O . ARG A 1 179 ? 0.732 -4.036 -11.023 1.00 83.81 179 ARG A O 1
ATOM 1279 N N . PRO A 1 180 ? 2.887 -4.672 -10.905 1.00 84.31 180 PRO A N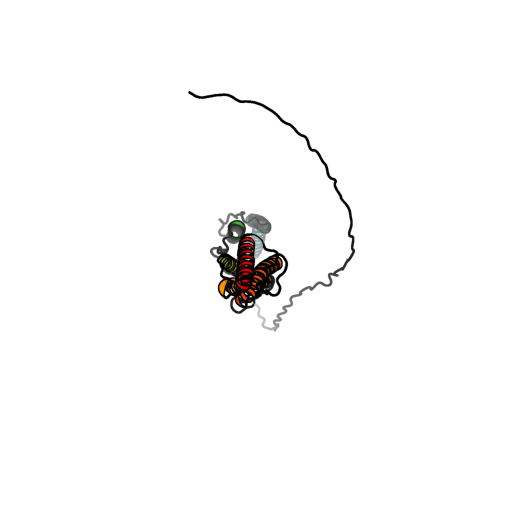 1
ATOM 1280 C CA . PRO A 1 180 ? 2.898 -4.687 -9.442 1.00 84.31 180 PRO A CA 1
ATOM 1281 C C . PRO A 1 180 ? 2.654 -3.308 -8.823 1.00 84.31 180 PRO A C 1
ATOM 1283 O O . PRO A 1 180 ? 1.996 -3.202 -7.794 1.00 84.31 180 PRO A O 1
ATOM 1286 N N . THR A 1 181 ? 3.166 -2.237 -9.435 1.00 85.62 181 THR A N 1
ATOM 1287 C CA . THR A 1 181 ? 2.992 -0.873 -8.905 1.00 85.62 181 THR A CA 1
ATOM 1288 C C . THR A 1 181 ? 1.542 -0.402 -8.990 1.00 85.62 181 THR A C 1
ATOM 1290 O O . THR A 1 181 ? 1.034 0.190 -8.037 1.00 85.62 181 THR A O 1
ATOM 1293 N N . THR A 1 182 ? 0.845 -0.731 -10.080 1.00 87.00 182 THR A N 1
ATOM 1294 C CA . THR A 1 182 ? -0.597 -0.472 -10.221 1.00 87.00 182 THR A CA 1
ATOM 1295 C C . THR A 1 182 ? -1.406 -1.264 -9.194 1.00 87.00 182 THR A C 1
ATOM 1297 O O . THR A 1 182 ? -2.343 -0.737 -8.600 1.00 87.00 182 THR A O 1
ATOM 1300 N N . GLU A 1 183 ? -1.015 -2.511 -8.938 1.00 87.94 183 GLU A N 1
ATOM 1301 C CA . GLU A 1 183 ? -1.680 -3.369 -7.958 1.00 87.94 183 GLU A CA 1
ATOM 1302 C C . GLU A 1 183 ? -1.522 -2.849 -6.521 1.00 87.94 183 GLU A C 1
ATOM 1304 O O . GLU A 1 183 ? -2.490 -2.803 -5.761 1.00 87.94 183 GLU A O 1
ATOM 1309 N N . VAL A 1 184 ? -0.327 -2.373 -6.158 1.00 89.56 184 VAL A N 1
ATOM 1310 C CA . VAL A 1 184 ? -0.097 -1.705 -4.867 1.00 89.56 184 VAL A CA 1
ATOM 1311 C C . VAL A 1 184 ? -0.971 -0.456 -4.743 1.00 89.56 184 VAL A C 1
ATOM 1313 O O . VAL A 1 184 ? -1.614 -0.260 -3.712 1.00 89.56 184 VAL A O 1
ATOM 1316 N N . ALA A 1 185 ? -1.038 0.371 -5.791 1.00 89.69 185 ALA A N 1
ATOM 1317 C CA . ALA A 1 185 ? -1.868 1.572 -5.786 1.00 89.69 185 ALA A CA 1
ATOM 1318 C C . ALA A 1 185 ? -3.357 1.239 -5.589 1.00 89.69 185 ALA A C 1
ATOM 1320 O O . ALA A 1 185 ? -4.019 1.886 -4.778 1.00 89.69 185 ALA A O 1
ATOM 1321 N N . ARG A 1 186 ? -3.869 0.197 -6.259 1.00 92.88 186 ARG A N 1
ATOM 1322 C CA . ARG A 1 186 ? -5.254 -0.278 -6.104 1.00 92.88 186 ARG A CA 1
ATOM 1323 C C . ARG A 1 186 ? -5.572 -0.633 -4.651 1.00 92.88 186 ARG A C 1
ATOM 1325 O O . ARG A 1 186 ? -6.587 -0.183 -4.130 1.00 92.88 186 ARG A O 1
ATOM 1332 N N . VAL A 1 187 ? -4.714 -1.416 -3.995 1.00 93.75 187 VAL A N 1
ATOM 1333 C CA . VAL A 1 187 ? -4.938 -1.832 -2.599 1.00 93.75 187 VAL A CA 1
ATOM 1334 C C . VAL A 1 187 ? -4.886 -0.636 -1.651 1.00 93.75 187 VAL A C 1
ATOM 1336 O O . VAL A 1 187 ? -5.718 -0.535 -0.758 1.00 93.75 187 VAL A O 1
ATOM 1339 N N . ILE A 1 188 ? -3.960 0.304 -1.859 1.00 91.81 188 ILE A N 1
ATOM 1340 C CA . ILE A 1 188 ? -3.885 1.521 -1.037 1.00 91.81 188 ILE A CA 1
ATOM 1341 C C . ILE A 1 188 ? -5.164 2.357 -1.173 1.00 91.81 188 ILE A C 1
ATOM 1343 O O . ILE A 1 188 ? -5.674 2.843 -0.165 1.00 91.81 188 ILE A O 1
ATOM 1347 N N . VAL A 1 189 ? -5.699 2.503 -2.391 1.00 94.69 189 VAL A N 1
ATOM 1348 C CA . VAL A 1 189 ? -6.975 3.199 -2.622 1.00 94.69 189 VAL A CA 1
ATOM 1349 C C . VAL A 1 189 ? -8.122 2.476 -1.915 1.00 94.69 189 VAL A C 1
ATOM 1351 O O . VAL A 1 189 ? -8.865 3.121 -1.183 1.00 94.69 189 VAL A O 1
ATOM 1354 N N . ALA A 1 190 ? -8.213 1.148 -2.035 1.00 94.25 190 ALA A N 1
ATOM 1355 C CA . ALA A 1 190 ? -9.236 0.356 -1.347 1.00 94.25 190 ALA A CA 1
ATOM 1356 C C . ALA A 1 190 ? -9.187 0.545 0.180 1.00 94.25 190 ALA A C 1
ATOM 1358 O O . ALA A 1 190 ? -10.205 0.826 0.809 1.00 94.25 190 ALA A O 1
ATOM 1359 N N . VAL A 1 191 ? -7.990 0.487 0.774 1.00 93.25 191 VAL A N 1
ATOM 1360 C CA . VAL A 1 191 ? -7.791 0.722 2.213 1.00 93.25 191 VAL A CA 1
ATOM 1361 C C . VAL A 1 191 ? -8.198 2.141 2.611 1.00 93.25 191 VAL A C 1
ATOM 1363 O O . VAL A 1 191 ? -8.826 2.323 3.653 1.00 93.25 191 VAL A O 1
ATOM 1366 N N . ALA A 1 192 ? -7.876 3.146 1.792 1.00 92.62 192 ALA A N 1
ATOM 1367 C CA . ALA A 1 192 ? -8.264 4.533 2.043 1.00 92.62 192 ALA A CA 1
ATOM 1368 C C . ALA A 1 192 ? -9.788 4.744 1.977 1.00 92.62 192 ALA A C 1
ATOM 1370 O O . ALA A 1 192 ? -10.321 5.579 2.705 1.00 92.62 192 ALA A O 1
ATOM 1371 N N . GLU A 1 193 ? -10.487 3.968 1.150 1.00 94.56 193 GLU A N 1
ATOM 1372 C CA . GLU A 1 193 ? -11.952 3.941 1.059 1.00 94.56 193 GLU A CA 1
ATOM 1373 C C . GLU A 1 193 ? -12.608 3.075 2.153 1.00 94.56 193 GLU A C 1
ATOM 1375 O O . GLU A 1 193 ? -13.833 3.045 2.272 1.00 94.56 193 GLU A O 1
ATOM 1380 N N . GLY A 1 194 ? -11.808 2.405 2.992 1.00 91.00 194 GLY A N 1
ATOM 1381 C CA . GLY A 1 194 ? -12.272 1.556 4.091 1.00 91.00 194 GLY A CA 1
ATOM 1382 C C . GLY A 1 194 ? -12.538 0.096 3.702 1.00 91.00 194 GLY A C 1
ATOM 1383 O O . GLY A 1 194 ? -13.011 -0.677 4.536 1.00 91.00 194 GLY A O 1
ATOM 1384 N N . ASP A 1 195 ? -12.219 -0.312 2.472 1.00 92.81 195 ASP A N 1
ATOM 1385 C CA . ASP A 1 195 ? -12.317 -1.703 2.030 1.00 92.81 195 ASP A CA 1
ATOM 1386 C C . ASP A 1 195 ? -11.043 -2.482 2.390 1.00 92.81 195 ASP A C 1
ATOM 1388 O O . ASP A 1 195 ? -10.043 -2.495 1.669 1.00 92.81 195 ASP A O 1
ATOM 1392 N N . LEU A 1 196 ? -11.101 -3.159 3.538 1.00 92.19 196 LEU A N 1
ATOM 1393 C CA . LEU A 1 196 ? -10.003 -3.961 4.087 1.00 92.19 196 LEU A CA 1
ATOM 1394 C C . LEU A 1 196 ? -10.039 -5.433 3.640 1.00 92.19 196 LEU A C 1
ATOM 1396 O O . LEU A 1 196 ? -9.237 -6.239 4.109 1.00 92.19 196 LEU A O 1
ATOM 1400 N N . ASN A 1 197 ? -10.950 -5.804 2.732 1.00 89.94 197 ASN A N 1
ATOM 1401 C CA . ASN A 1 197 ? -11.010 -7.163 2.184 1.00 89.94 197 ASN A CA 1
ATOM 1402 C C . ASN A 1 197 ? -10.091 -7.339 0.970 1.00 89.94 197 ASN A C 1
ATOM 1404 O O . ASN A 1 197 ? -9.792 -8.468 0.569 1.00 89.94 197 ASN A O 1
ATOM 1408 N N . GLN A 1 198 ? -9.637 -6.239 0.368 1.00 90.56 198 GLN A N 1
ATOM 1409 C CA . GLN A 1 198 ? -8.773 -6.285 -0.803 1.00 90.56 198 GLN A CA 1
ATOM 1410 C C . GLN A 1 198 ? -7.324 -6.577 -0.410 1.00 90.56 198 GLN A C 1
ATOM 1412 O O . GLN A 1 198 ? -6.684 -5.818 0.311 1.00 90.56 198 GLN A O 1
ATOM 1417 N N . LYS A 1 199 ? -6.785 -7.675 -0.946 1.00 88.69 199 LYS A N 1
ATOM 1418 C CA . LYS A 1 199 ? -5.378 -8.062 -0.787 1.00 88.69 199 LYS A CA 1
ATOM 1419 C C . LYS A 1 199 ? -4.602 -7.829 -2.076 1.00 88.69 199 LYS A C 1
ATOM 1421 O O . LYS A 1 199 ? -5.178 -7.824 -3.166 1.00 88.69 199 LYS A O 1
ATOM 1426 N N . MET A 1 200 ? -3.294 -7.651 -1.944 1.00 89.88 200 MET A N 1
ATOM 1427 C CA . MET A 1 200 ? -2.368 -7.664 -3.067 1.00 89.88 200 MET A CA 1
ATOM 1428 C C . MET A 1 200 ? -2.206 -9.096 -3.579 1.00 89.88 200 MET A C 1
ATOM 1430 O O . MET A 1 200 ? -1.919 -10.013 -2.799 1.00 89.88 200 MET A O 1
ATOM 1434 N N . ALA A 1 201 ? -2.345 -9.276 -4.893 1.00 85.44 201 ALA A N 1
ATOM 1435 C CA . ALA A 1 201 ? -2.035 -10.539 -5.544 1.00 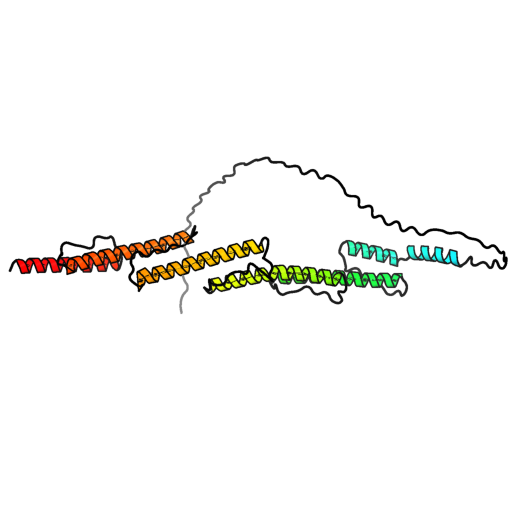85.44 201 ALA A CA 1
ATOM 1436 C C . ALA A 1 201 ? -0.534 -10.861 -5.417 1.00 85.44 201 ALA A C 1
ATOM 1438 O O . ALA A 1 201 ? 0.326 -10.106 -5.870 1.00 85.44 201 ALA A O 1
ATOM 1439 N N . LEU A 1 202 ? -0.216 -12.004 -4.801 1.00 82.88 202 LEU A N 1
ATOM 1440 C CA . LEU A 1 202 ? 1.154 -12.532 -4.714 1.00 82.88 202 LEU A CA 1
ATOM 1441 C C . LEU A 1 202 ? 1.491 -13.487 -5.867 1.00 82.88 202 LEU A C 1
ATOM 1443 O O . LEU A 1 202 ? 2.592 -14.031 -5.916 1.00 82.88 202 LEU A O 1
ATOM 1447 N N . GLU A 1 203 ? 0.570 -13.651 -6.816 1.00 83.06 203 GLU A N 1
ATOM 1448 C CA . GLU A 1 203 ? 0.758 -14.393 -8.056 1.00 83.06 203 GLU A CA 1
ATOM 1449 C C . GLU A 1 203 ? 0.270 -13.549 -9.237 1.00 83.06 203 GLU A C 1
ATOM 1451 O O . GLU A 1 203 ? -0.821 -12.982 -9.196 1.00 83.06 203 GLU A O 1
ATOM 1456 N N . ILE A 1 204 ? 1.075 -13.464 -10.295 1.00 76.69 204 ILE A N 1
ATOM 1457 C CA . ILE A 1 204 ? 0.759 -12.745 -11.533 1.00 76.69 204 ILE A CA 1
ATOM 1458 C C . ILE A 1 204 ? 0.914 -13.740 -12.685 1.00 76.69 204 ILE A C 1
ATOM 1460 O O . ILE A 1 204 ? 1.964 -14.361 -12.830 1.00 76.69 204 ILE A O 1
ATOM 1464 N N . GLU A 1 205 ? -0.145 -13.927 -13.482 1.00 76.69 205 GLU A N 1
ATOM 1465 C CA . GLU A 1 205 ? -0.173 -14.877 -14.614 1.00 76.69 205 GLU A CA 1
ATOM 1466 C C . GLU A 1 205 ? 0.241 -16.313 -14.223 1.00 76.69 205 GLU A C 1
ATOM 1468 O O . GLU A 1 205 ? 0.949 -17.010 -14.952 1.00 76.69 205 GLU A O 1
ATOM 1473 N N . GLY A 1 206 ? -0.190 -16.756 -13.037 1.00 76.06 206 GLY A N 1
ATOM 1474 C CA . GLY A 1 206 ? 0.101 -18.093 -12.508 1.00 76.06 206 GLY A CA 1
ATOM 1475 C C . GLY A 1 206 ? 1.540 -18.280 -12.019 1.00 76.06 206 GLY A C 1
ATOM 1476 O O . GLY A 1 206 ? 1.964 -19.411 -11.785 1.00 76.06 206 GLY A O 1
ATOM 1477 N N . ARG A 1 207 ? 2.311 -17.195 -11.880 1.00 75.81 207 ARG A N 1
ATOM 1478 C CA . ARG A 1 207 ? 3.663 -17.222 -11.316 1.00 75.81 207 ARG A CA 1
ATOM 1479 C C . ARG A 1 207 ? 3.712 -16.434 -10.014 1.00 75.81 207 ARG A C 1
ATOM 1481 O O . ARG A 1 207 ? 3.195 -15.318 -9.978 1.00 75.81 207 ARG A O 1
ATOM 1488 N N . PRO A 1 208 ? 4.375 -16.953 -8.968 1.00 81.94 208 PRO A N 1
ATOM 1489 C CA . PRO A 1 208 ? 4.556 -16.200 -7.741 1.00 81.94 208 PRO A CA 1
ATOM 1490 C C . PRO A 1 208 ? 5.401 -14.962 -8.018 1.00 81.94 208 PRO A C 1
ATOM 1492 O O . PRO A 1 208 ? 6.419 -15.024 -8.716 1.00 81.94 208 PRO A O 1
ATOM 1495 N N . VAL A 1 209 ? 4.984 -13.841 -7.443 1.00 84.62 209 VAL A N 1
ATOM 1496 C CA . VAL A 1 209 ? 5.782 -12.622 -7.402 1.00 84.62 209 VAL A CA 1
ATOM 1497 C C . VAL A 1 209 ? 7.050 -12.929 -6.600 1.00 84.62 209 VAL A C 1
ATOM 1499 O O . VAL A 1 209 ? 6.993 -13.585 -5.560 1.00 84.62 209 VAL A O 1
ATOM 1502 N N . GLN A 1 210 ? 8.212 -12.489 -7.086 1.00 84.19 210 GLN A N 1
ATOM 1503 C CA . GLN A 1 210 ? 9.510 -12.777 -6.466 1.00 84.19 210 GLN A CA 1
ATOM 1504 C C . GLN A 1 210 ? 10.249 -11.501 -6.062 1.00 84.19 210 GLN A C 1
ATOM 1506 O O . GLN A 1 210 ? 9.935 -10.396 -6.507 1.00 84.19 210 GLN A O 1
ATOM 1511 N N . GLY A 1 211 ? 11.265 -11.672 -5.214 1.00 88.69 211 GLY A N 1
ATOM 1512 C CA . GLY A 1 211 ? 12.166 -10.596 -4.819 1.00 88.69 211 GLY A CA 1
ATOM 1513 C C . GLY A 1 211 ? 11.449 -9.472 -4.074 1.00 88.69 211 GLY A C 1
ATOM 1514 O O . GLY A 1 211 ? 10.674 -9.715 -3.148 1.00 88.69 211 GLY A O 1
ATOM 1515 N N . GLU A 1 212 ? 11.734 -8.232 -4.465 1.00 88.88 212 GLU A N 1
ATOM 1516 C CA . GLU A 1 212 ? 11.255 -7.056 -3.739 1.00 88.88 212 GLU A CA 1
ATOM 1517 C C . GLU A 1 212 ? 9.741 -6.860 -3.859 1.00 88.88 212 GLU A C 1
ATOM 1519 O O . GLU A 1 212 ? 9.087 -6.516 -2.879 1.00 88.88 212 GLU A O 1
ATOM 1524 N N . PHE A 1 213 ? 9.147 -7.187 -5.007 1.00 87.56 213 PHE A N 1
ATOM 1525 C CA . PHE A 1 213 ? 7.695 -7.114 -5.168 1.00 87.56 213 PHE A CA 1
ATOM 1526 C C . PHE A 1 213 ? 6.954 -8.092 -4.249 1.00 87.56 213 PHE A C 1
ATOM 1528 O O . PHE A 1 213 ? 5.898 -7.753 -3.718 1.00 87.56 213 PHE A O 1
ATOM 1535 N N . ALA A 1 214 ? 7.533 -9.269 -3.990 1.00 89.19 214 ALA A N 1
ATOM 1536 C CA . ALA A 1 214 ? 6.969 -10.235 -3.049 1.00 89.19 214 ALA A CA 1
ATOM 1537 C C . ALA A 1 214 ? 7.012 -9.699 -1.613 1.00 89.19 214 ALA A C 1
ATOM 1539 O O . ALA A 1 214 ? 6.045 -9.828 -0.859 1.00 89.19 214 ALA A O 1
ATOM 1540 N N . ARG A 1 215 ? 8.129 -9.057 -1.242 1.00 91.00 215 ARG A N 1
ATOM 1541 C CA . ARG A 1 215 ? 8.302 -8.412 0.064 1.00 91.00 215 ARG A CA 1
ATOM 1542 C C . ARG A 1 215 ? 7.293 -7.284 0.257 1.00 91.00 215 ARG A C 1
ATOM 1544 O O . ARG A 1 215 ? 6.649 -7.236 1.305 1.00 91.00 215 ARG A O 1
ATOM 1551 N N . ILE A 1 216 ? 7.141 -6.413 -0.742 1.00 91.19 216 ILE A N 1
ATOM 1552 C CA . ILE A 1 216 ? 6.171 -5.312 -0.716 1.00 91.19 216 ILE A CA 1
ATOM 1553 C C . ILE A 1 216 ? 4.766 -5.880 -0.548 1.00 91.19 216 ILE A C 1
ATOM 1555 O O . ILE A 1 216 ? 4.072 -5.488 0.384 1.00 91.19 216 ILE A O 1
ATOM 1559 N N . GLY A 1 217 ? 4.376 -6.857 -1.370 1.00 90.56 217 GLY A N 1
ATOM 1560 C CA . GLY A 1 217 ? 3.032 -7.422 -1.293 1.00 90.56 217 GLY A CA 1
ATOM 1561 C C . GLY A 1 217 ? 2.731 -8.130 0.013 1.00 90.56 217 GLY A C 1
ATOM 1562 O O . GLY A 1 217 ? 1.660 -7.937 0.579 1.00 90.56 217 GLY A O 1
ATOM 1563 N N . THR A 1 218 ? 3.697 -8.869 0.554 1.00 91.69 218 THR A N 1
ATOM 1564 C CA . THR A 1 218 ? 3.555 -9.480 1.881 1.00 91.69 218 THR A CA 1
ATOM 1565 C C . THR A 1 218 ? 3.400 -8.409 2.962 1.00 91.69 218 THR A C 1
ATOM 1567 O O . THR A 1 218 ? 2.546 -8.533 3.829 1.00 91.69 218 THR A O 1
ATOM 1570 N N . THR A 1 219 ? 4.177 -7.325 2.893 1.00 91.94 219 THR A N 1
ATOM 1571 C CA . THR A 1 219 ? 4.109 -6.225 3.870 1.00 91.94 219 THR A CA 1
ATOM 1572 C C . THR A 1 219 ? 2.775 -5.479 3.795 1.00 91.94 219 THR A C 1
ATOM 1574 O O . THR A 1 219 ? 2.171 -5.204 4.830 1.00 91.94 219 THR A O 1
ATOM 1577 N N . VAL A 1 220 ? 2.292 -5.187 2.584 1.00 92.50 220 VAL A N 1
ATOM 1578 C CA . VAL A 1 220 ? 0.980 -4.567 2.356 1.00 92.50 220 VAL A CA 1
ATOM 1579 C C . VAL A 1 220 ? -0.129 -5.475 2.881 1.00 92.50 220 VAL A C 1
ATOM 1581 O O . VAL A 1 220 ? -0.969 -5.011 3.645 1.00 92.50 220 VAL A O 1
ATOM 1584 N N . ASN A 1 221 ? -0.098 -6.770 2.558 1.00 92.38 221 ASN A N 1
ATOM 1585 C CA . ASN A 1 221 ? -1.094 -7.728 3.038 1.00 92.38 221 ASN A CA 1
ATOM 1586 C C . ASN A 1 221 ? -1.111 -7.825 4.568 1.00 92.38 221 ASN A C 1
ATOM 1588 O O . ASN A 1 221 ? -2.187 -7.760 5.155 1.00 92.38 221 ASN A O 1
ATOM 1592 N N . SER A 1 222 ? 0.052 -7.888 5.221 1.00 91.62 222 SER A N 1
ATOM 1593 C CA . SER A 1 222 ? 0.130 -7.870 6.688 1.00 91.62 222 SER A CA 1
ATOM 1594 C C . SER A 1 222 ? -0.476 -6.598 7.290 1.00 91.62 222 SER A C 1
ATOM 1596 O O . SER A 1 222 ? -1.164 -6.667 8.305 1.00 91.62 222 SER A O 1
ATOM 1598 N N . MET A 1 223 ? -0.254 -5.435 6.670 1.00 91.88 223 MET A N 1
ATOM 1599 C CA . MET A 1 223 ? -0.838 -4.168 7.124 1.00 91.88 223 MET A CA 1
ATOM 1600 C C . MET A 1 223 ? -2.366 -4.145 6.953 1.00 91.88 223 MET A C 1
ATOM 1602 O O . MET A 1 223 ? -3.071 -3.756 7.885 1.00 91.88 223 MET A O 1
ATOM 1606 N N . VAL A 1 224 ? -2.887 -4.623 5.817 1.00 92.94 224 VAL A N 1
ATOM 1607 C CA . VAL A 1 224 ? -4.336 -4.770 5.580 1.00 92.94 224 VAL A CA 1
ATOM 1608 C C . VAL A 1 224 ? -4.965 -5.718 6.602 1.00 92.94 224 VAL A C 1
ATOM 1610 O O . VAL A 1 224 ? -6.011 -5.412 7.167 1.00 92.94 224 VAL A O 1
ATOM 1613 N N . GLU A 1 225 ? -4.314 -6.843 6.899 1.00 91.00 225 GLU A N 1
ATOM 1614 C CA . GLU A 1 225 ? -4.793 -7.813 7.890 1.00 91.00 225 GLU A CA 1
ATOM 1615 C C . GLU A 1 225 ? -4.835 -7.226 9.305 1.00 91.00 225 GLU A C 1
ATOM 1617 O O . GLU A 1 225 ? -5.820 -7.416 10.022 1.00 91.00 225 GLU A O 1
ATOM 1622 N N . GLN A 1 226 ? -3.809 -6.467 9.700 1.00 90.00 226 GLN A N 1
ATOM 1623 C CA . GLN A 1 226 ? -3.785 -5.770 10.989 1.00 90.00 226 GLN A CA 1
ATOM 1624 C C . GLN A 1 226 ? -4.917 -4.743 11.100 1.00 90.00 226 GLN A C 1
ATOM 1626 O O . GLN A 1 226 ? -5.625 -4.725 12.108 1.00 90.00 226 GLN A O 1
ATOM 1631 N N . LEU A 1 227 ? -5.125 -3.933 10.057 1.00 90.75 227 LEU A N 1
ATOM 1632 C CA . LEU A 1 227 ? -6.225 -2.969 9.989 1.00 90.75 227 LEU A CA 1
ATOM 1633 C C . LEU A 1 227 ? -7.586 -3.661 10.066 1.00 90.75 227 LEU A C 1
ATOM 1635 O O . LEU A 1 227 ? -8.446 -3.244 10.840 1.00 90.75 227 LEU A O 1
ATOM 1639 N N . SER A 1 228 ? -7.775 -4.731 9.289 1.00 92.06 228 SER A N 1
ATOM 1640 C CA . SER A 1 228 ? -9.031 -5.481 9.245 1.00 92.06 228 SER A CA 1
ATOM 1641 C C . SER A 1 228 ? -9.357 -6.101 10.599 1.00 92.06 228 SER A C 1
ATOM 1643 O O . SER A 1 228 ? -10.500 -6.014 11.047 1.00 92.06 228 SER A O 1
ATOM 1645 N N . SER A 1 229 ? -8.363 -6.703 11.255 1.00 91.12 229 SER A N 1
ATOM 1646 C CA . SER A 1 229 ? -8.515 -7.308 12.578 1.00 91.12 229 SER A CA 1
ATOM 1647 C C . SER A 1 229 ? -8.862 -6.256 13.631 1.00 91.12 229 SER A C 1
ATOM 1649 O O . SER A 1 229 ? -9.828 -6.414 14.374 1.00 91.12 229 SER A O 1
ATOM 1651 N N . PHE A 1 230 ? -8.145 -5.129 13.636 1.00 90.69 230 PHE A N 1
ATOM 1652 C CA . PHE A 1 230 ? -8.425 -4.025 14.550 1.00 90.69 230 PHE A CA 1
ATOM 1653 C C . PHE A 1 230 ? -9.836 -3.452 14.354 1.00 90.69 230 PHE A C 1
ATOM 1655 O O . PHE A 1 230 ? -10.574 -3.291 15.325 1.00 90.69 230 PHE A O 1
ATOM 1662 N N . ALA A 1 231 ? -10.243 -3.185 13.111 1.00 92.00 231 ALA A N 1
ATOM 1663 C CA . ALA A 1 231 ? -11.564 -2.639 12.805 1.00 92.00 231 ALA A CA 1
ATOM 1664 C C . ALA A 1 231 ? -12.699 -3.587 13.226 1.00 92.00 231 ALA A C 1
ATOM 1666 O O . ALA A 1 231 ? -13.687 -3.147 13.826 1.00 92.00 231 ALA A O 1
ATOM 1667 N N . ALA A 1 232 ? -12.546 -4.887 12.958 1.00 92.56 232 ALA A N 1
ATOM 1668 C CA . ALA A 1 232 ? -13.502 -5.902 13.390 1.00 92.56 232 ALA A CA 1
ATOM 1669 C C . ALA A 1 232 ? -13.626 -5.931 14.918 1.00 92.56 232 ALA A C 1
ATOM 1671 O O . ALA A 1 232 ? -14.732 -5.965 15.458 1.00 92.56 232 ALA A O 1
ATOM 1672 N N . GLU A 1 233 ? -12.495 -5.847 15.611 1.00 93.44 233 GLU A N 1
ATOM 1673 C CA . GLU A 1 233 ? -12.449 -5.977 17.056 1.00 93.44 233 GLU A CA 1
ATOM 1674 C C . GLU A 1 233 ? -13.007 -4.752 17.788 1.00 93.44 233 GLU A C 1
ATOM 1676 O O . GLU A 1 233 ? -13.791 -4.890 18.728 1.00 93.44 233 GLU A O 1
ATOM 1681 N N . VAL A 1 234 ? -12.698 -3.545 17.311 1.00 92.25 234 VAL A N 1
ATOM 1682 C CA . VAL A 1 234 ? -13.311 -2.313 17.828 1.00 92.25 234 VAL A CA 1
ATOM 1683 C C . VAL A 1 234 ? -14.822 -2.328 17.602 1.00 92.25 234 VAL A C 1
ATOM 1685 O O . VAL A 1 234 ? -15.579 -1.993 18.513 1.00 92.25 234 VAL A O 1
ATOM 1688 N N . THR A 1 235 ? -15.278 -2.773 16.427 1.00 92.12 235 THR A N 1
ATOM 1689 C CA . THR A 1 235 ? -16.714 -2.890 16.127 1.00 92.12 235 THR A CA 1
ATOM 1690 C C . THR A 1 235 ? -17.397 -3.889 17.061 1.00 92.12 235 THR A C 1
ATOM 1692 O O . THR A 1 235 ? -18.483 -3.618 17.577 1.00 92.12 235 THR A O 1
ATOM 1695 N N . ARG A 1 236 ? -16.750 -5.031 17.323 1.00 94.69 236 ARG A N 1
ATOM 1696 C CA . ARG A 1 236 ? -17.255 -6.054 18.242 1.00 94.69 236 ARG A CA 1
ATOM 1697 C C . ARG A 1 236 ? -17.381 -5.512 19.664 1.00 94.69 236 ARG A C 1
ATOM 1699 O O . ARG A 1 236 ? -18.457 -5.617 20.244 1.00 94.69 236 ARG A O 1
ATOM 1706 N N . VAL A 1 237 ? -16.329 -4.898 20.207 1.00 94.38 237 VAL A N 1
ATOM 1707 C CA . VAL A 1 237 ? -16.338 -4.341 21.572 1.00 94.38 237 VAL A CA 1
ATOM 1708 C C . VAL A 1 237 ? -17.360 -3.218 21.710 1.00 94.38 237 VAL A C 1
ATOM 1710 O O . VAL A 1 237 ? -18.101 -3.189 22.691 1.00 94.38 237 VAL A O 1
ATOM 1713 N N . ALA A 1 238 ? -17.452 -2.328 20.719 1.00 91.25 238 ALA A N 1
ATOM 1714 C CA . ALA A 1 238 ? -18.444 -1.258 20.713 1.00 91.25 238 ALA A CA 1
ATOM 1715 C C . ALA A 1 238 ? -19.874 -1.814 20.751 1.00 91.25 238 ALA A C 1
ATOM 1717 O O . ALA A 1 238 ? -20.706 -1.325 21.515 1.00 91.25 238 ALA A O 1
ATOM 1718 N N . ARG A 1 239 ? -20.152 -2.874 19.983 1.00 92.94 239 ARG A N 1
ATOM 1719 C CA . ARG A 1 239 ? -21.451 -3.551 20.009 1.00 92.94 239 ARG A CA 1
ATOM 1720 C C . ARG A 1 239 ? -21.700 -4.256 21.340 1.00 92.94 239 ARG A C 1
ATOM 1722 O O . ARG A 1 239 ? -22.759 -4.068 21.924 1.00 92.94 239 ARG A O 1
ATOM 1729 N N . GLU A 1 240 ? -20.750 -5.043 21.834 1.00 91.81 240 GLU A N 1
ATOM 1730 C CA . GLU A 1 240 ? -20.919 -5.813 23.070 1.00 91.81 240 GLU A CA 1
ATOM 1731 C C . GLU A 1 240 ? -21.133 -4.913 24.287 1.00 91.81 240 GLU A C 1
ATOM 1733 O O . GLU A 1 240 ? -22.109 -5.085 25.014 1.00 91.81 240 GLU A O 1
ATOM 1738 N N . VAL A 1 241 ? -20.249 -3.937 24.490 1.00 90.06 241 VAL A N 1
ATOM 1739 C CA . VAL A 1 241 ? -20.278 -3.077 25.677 1.00 90.06 241 VAL A CA 1
ATOM 1740 C C . VAL A 1 241 ? -21.321 -1.969 25.525 1.00 90.06 241 VAL A C 1
ATOM 1742 O O . VAL A 1 241 ? -22.019 -1.656 26.485 1.00 90.06 241 VAL A O 1
ATOM 1745 N N . GLY A 1 242 ? -21.444 -1.384 24.331 1.00 86.06 242 GLY A N 1
ATOM 1746 C CA . GLY A 1 242 ? -22.298 -0.220 24.094 1.00 86.06 242 GLY A CA 1
ATOM 1747 C C . GLY A 1 242 ? -23.739 -0.541 23.701 1.00 86.06 242 GLY A C 1
ATOM 1748 O O . GLY A 1 242 ? -24.630 0.242 24.011 1.00 86.06 242 GLY A O 1
ATOM 1749 N N . THR A 1 243 ? -23.994 -1.658 23.012 1.00 87.25 243 THR A N 1
ATOM 1750 C CA . THR A 1 243 ? -25.338 -2.003 22.504 1.00 87.25 243 THR A CA 1
ATOM 1751 C C . THR A 1 243 ? -25.942 -3.205 23.219 1.00 87.25 243 THR A C 1
ATOM 1753 O O . THR A 1 243 ? -27.066 -3.125 23.706 1.00 87.25 243 THR A O 1
ATOM 1756 N N . ASP A 1 244 ? -25.205 -4.312 23.315 1.00 88.69 244 ASP A N 1
ATOM 1757 C CA . ASP A 1 244 ? -25.704 -5.553 23.916 1.00 88.69 244 ASP A CA 1
ATOM 1758 C C . ASP A 1 244 ? -25.671 -5.508 25.459 1.00 88.69 244 ASP A C 1
ATOM 1760 O O . ASP A 1 244 ? -26.224 -6.392 26.113 1.00 88.69 244 ASP A O 1
ATOM 1764 N N . GLY A 1 245 ? -24.987 -4.521 26.055 1.00 84.81 245 GLY A N 1
ATOM 1765 C CA . GLY A 1 245 ? -24.820 -4.394 27.508 1.00 84.81 245 GLY A CA 1
ATOM 1766 C C . GLY A 1 245 ? -23.968 -5.505 28.136 1.00 84.81 245 GLY A C 1
ATOM 1767 O O . GLY A 1 245 ? -23.997 -5.710 29.351 1.00 84.81 245 GLY A O 1
ATOM 1768 N N . LYS A 1 246 ? -23.200 -6.242 27.326 1.00 87.19 246 LYS A N 1
ATOM 1769 C CA . LYS A 1 246 ? -22.259 -7.273 27.774 1.00 87.19 246 LYS A CA 1
ATOM 1770 C C . LYS A 1 246 ? -20.992 -6.606 28.294 1.00 87.19 246 LYS A C 1
ATOM 1772 O O . LYS A 1 246 ? -20.016 -6.399 27.576 1.00 87.19 246 LYS A O 1
ATOM 1777 N N . LEU A 1 247 ? -21.028 -6.258 29.574 1.00 87.31 247 LEU A N 1
ATOM 1778 C CA . LEU A 1 247 ? -19.920 -5.595 30.248 1.00 87.31 247 LEU A CA 1
ATOM 1779 C C . LEU A 1 247 ? -18.706 -6.530 30.391 1.00 87.31 247 LEU A C 1
ATOM 1781 O O . LEU A 1 247 ? -18.851 -7.711 30.714 1.00 87.31 247 LEU A O 1
ATOM 1785 N N . GLY A 1 248 ? -17.508 -5.976 30.208 1.00 84.94 248 GLY A N 1
ATOM 1786 C CA . GLY A 1 248 ? -16.227 -6.686 30.299 1.00 84.94 248 GLY A CA 1
ATOM 1787 C C . GLY A 1 248 ? -15.639 -7.129 28.957 1.00 84.94 248 GLY A C 1
ATOM 1788 O O . GLY A 1 248 ? -14.576 -7.745 28.950 1.00 84.94 248 GLY A O 1
ATOM 1789 N N . GLY A 1 249 ? -16.292 -6.814 27.834 1.00 87.94 249 GLY A N 1
ATOM 1790 C CA . GLY A 1 249 ? -15.730 -7.032 26.501 1.00 87.94 249 GLY A CA 1
ATOM 1791 C C . GLY A 1 249 ? -14.454 -6.212 26.288 1.00 87.94 249 GLY A C 1
ATOM 1792 O O . GLY A 1 249 ? -14.430 -5.008 26.544 1.00 87.94 249 GLY A O 1
ATOM 1793 N N . GLN A 1 250 ? -13.394 -6.866 25.816 1.00 89.69 250 GLN A N 1
ATOM 1794 C CA . GLN A 1 250 ? -12.108 -6.241 25.500 1.00 89.69 250 GLN A CA 1
ATOM 1795 C C . GLN A 1 250 ? -11.657 -6.644 24.103 1.00 89.69 250 GLN A C 1
ATOM 1797 O O . GLN A 1 250 ? -11.905 -7.769 23.674 1.00 89.69 250 GLN A O 1
ATOM 1802 N N . ALA A 1 251 ? -10.997 -5.718 23.420 1.00 92.00 251 ALA A N 1
ATOM 1803 C CA . ALA A 1 251 ? -10.388 -5.899 22.124 1.00 92.00 251 ALA A CA 1
ATOM 1804 C C . ALA A 1 251 ? -9.074 -6.669 22.256 1.00 92.00 251 ALA A C 1
ATOM 1806 O O . ALA A 1 251 ? -8.176 -6.283 23.010 1.00 92.00 251 ALA A O 1
ATOM 1807 N N . GLN A 1 252 ? -8.944 -7.733 21.474 1.00 89.31 252 GLN A N 1
ATOM 1808 C CA . GLN A 1 252 ? -7.768 -8.572 21.392 1.00 89.31 252 GLN A CA 1
ATOM 1809 C C . GLN A 1 252 ? -7.299 -8.674 19.942 1.00 89.31 252 GLN A C 1
ATOM 1811 O O . GLN A 1 252 ? -7.750 -9.513 19.168 1.00 89.31 252 GLN A O 1
ATOM 1816 N N . VAL A 1 253 ? -6.353 -7.809 19.581 1.00 87.62 253 VAL A N 1
ATOM 1817 C CA . VAL A 1 253 ? -5.791 -7.752 18.228 1.00 87.62 253 VAL A CA 1
ATOM 1818 C C . VAL A 1 253 ? -4.401 -8.408 18.237 1.00 87.62 253 VAL A C 1
ATOM 1820 O O . VAL A 1 253 ? -3.489 -7.890 18.888 1.00 87.62 253 VAL A O 1
ATOM 1823 N N . PRO A 1 254 ? -4.197 -9.562 17.573 1.00 82.38 254 PRO A N 1
ATOM 1824 C CA . PRO A 1 254 ? -2.913 -10.260 17.588 1.00 82.38 254 PRO A CA 1
ATOM 1825 C C . PRO A 1 254 ? -1.803 -9.458 16.902 1.00 82.38 254 PRO A C 1
ATOM 1827 O O . PRO A 1 254 ? -2.015 -8.845 15.859 1.00 82.38 254 PRO A O 1
ATOM 1830 N N . GLY A 1 255 ? -0.589 -9.507 17.456 1.00 81.75 255 GLY A N 1
ATOM 1831 C CA . GLY A 1 255 ? 0.605 -8.963 16.797 1.00 81.75 255 GLY A CA 1
ATOM 1832 C C . GLY A 1 255 ? 0.657 -7.435 16.684 1.00 81.75 255 GLY A C 1
ATOM 1833 O O . GLY A 1 255 ? 1.487 -6.921 15.934 1.00 81.75 255 GLY A O 1
ATOM 1834 N N . VAL A 1 256 ? -0.197 -6.702 17.408 1.00 84.81 256 VAL A N 1
ATOM 1835 C CA . VAL A 1 256 ? -0.133 -5.235 17.453 1.00 84.81 256 VAL A CA 1
ATOM 1836 C C . VAL A 1 256 ? 1.060 -4.752 18.272 1.00 84.81 256 VAL A C 1
ATOM 1838 O O . VAL A 1 256 ? 1.369 -5.270 19.345 1.00 84.81 256 VAL A O 1
ATOM 1841 N N . ALA A 1 257 ? 1.725 -3.721 17.763 1.00 86.19 257 ALA A N 1
ATOM 1842 C CA . ALA A 1 257 ? 2.832 -3.035 18.415 1.00 86.19 257 ALA A CA 1
ATOM 1843 C C . ALA A 1 257 ? 2.775 -1.533 18.098 1.00 86.19 257 ALA A C 1
ATOM 1845 O O . ALA A 1 257 ? 2.083 -1.113 17.165 1.00 86.19 257 ALA A O 1
ATOM 1846 N N . GLY A 1 258 ? 3.503 -0.725 18.873 1.00 91.25 258 GLY A N 1
ATOM 1847 C CA . GLY A 1 258 ? 3.518 0.733 18.722 1.00 91.25 258 GLY A CA 1
ATOM 1848 C C . GLY A 1 258 ? 2.112 1.331 18.814 1.00 91.25 258 GLY A C 1
ATOM 1849 O O . GLY A 1 258 ? 1.303 0.894 19.628 1.00 91.25 258 GLY A O 1
ATOM 1850 N N . THR A 1 259 ? 1.797 2.269 17.922 1.00 88.94 259 THR A N 1
ATOM 1851 C CA . THR A 1 259 ? 0.519 3.001 17.925 1.00 88.94 259 THR A CA 1
ATOM 1852 C C . THR A 1 259 ? -0.712 2.090 17.891 1.00 88.94 259 THR A C 1
ATOM 1854 O O . THR A 1 259 ? -1.715 2.396 18.527 1.00 88.94 259 THR A O 1
ATOM 1857 N N . TRP A 1 260 ? -0.648 0.942 17.210 1.00 87.88 260 TRP A N 1
ATOM 1858 C CA . TRP A 1 260 ? -1.764 -0.012 17.173 1.00 87.88 260 TRP A CA 1
ATOM 1859 C C . TRP A 1 260 ? -2.061 -0.629 18.537 1.00 87.88 260 TRP A C 1
ATOM 1861 O O . TRP A 1 260 ? -3.222 -0.830 18.901 1.00 87.88 260 TRP A O 1
ATOM 1871 N N . LYS A 1 261 ? -1.006 -0.907 19.305 1.00 89.69 261 LYS A N 1
ATOM 1872 C CA . LYS A 1 261 ? -1.142 -1.388 20.674 1.00 89.69 261 LYS A CA 1
ATOM 1873 C C . LYS A 1 261 ? -1.731 -0.295 21.561 1.00 89.69 261 LYS A C 1
ATOM 1875 O O . LYS A 1 261 ? -2.702 -0.565 22.256 1.00 89.69 261 LYS A O 1
ATOM 1880 N N . ASP A 1 262 ? -1.213 0.926 21.463 1.00 92.12 262 ASP A N 1
ATOM 1881 C CA . ASP A 1 262 ? -1.692 2.057 22.265 1.00 92.12 262 ASP A CA 1
ATOM 1882 C C . ASP A 1 262 ? -3.186 2.340 22.020 1.00 92.12 262 ASP A C 1
ATOM 1884 O O . ASP A 1 262 ? -3.941 2.595 22.961 1.00 92.12 262 ASP A O 1
ATOM 1888 N N . LEU A 1 263 ? -3.644 2.237 20.766 1.00 90.50 263 LEU A N 1
ATOM 1889 C CA . LEU A 1 263 ? -5.060 2.375 20.413 1.00 90.50 263 LEU A CA 1
ATOM 1890 C C . LEU A 1 263 ? -5.917 1.237 20.981 1.00 90.50 263 LEU A C 1
ATOM 1892 O O . LEU A 1 263 ? -6.982 1.495 21.538 1.00 90.50 263 LEU A O 1
ATOM 1896 N N . THR A 1 264 ? -5.447 -0.008 20.878 1.00 90.94 264 THR A N 1
ATOM 1897 C CA . THR A 1 264 ? -6.149 -1.178 21.435 1.00 90.94 264 THR A CA 1
ATOM 1898 C C . THR A 1 264 ? -6.277 -1.061 22.956 1.00 90.94 264 THR A C 1
ATOM 1900 O O . THR A 1 264 ? -7.366 -1.224 23.507 1.00 90.94 264 THR A O 1
ATOM 1903 N N . ASP A 1 265 ? -5.186 -0.699 23.634 1.00 93.00 265 ASP A N 1
ATOM 1904 C CA . ASP A 1 265 ? -5.148 -0.514 25.085 1.00 93.00 265 ASP A CA 1
ATOM 1905 C C . ASP A 1 265 ? -6.069 0.645 25.519 1.00 93.00 265 ASP A C 1
ATOM 1907 O O . ASP A 1 265 ? -6.765 0.537 26.529 1.00 93.00 265 ASP A O 1
ATOM 1911 N N . SER A 1 266 ? -6.158 1.717 24.724 1.00 93.38 266 SER A N 1
ATOM 1912 C CA . SER A 1 266 ? -7.065 2.846 24.982 1.00 93.38 266 SER A CA 1
ATOM 1913 C C . SER A 1 266 ? -8.545 2.457 24.877 1.00 93.38 266 SER A C 1
ATOM 1915 O O . SER A 1 266 ? -9.343 2.834 25.739 1.00 93.38 266 SER A O 1
ATOM 1917 N N . VAL A 1 267 ? -8.923 1.673 23.858 1.00 92.62 267 VAL A N 1
ATOM 1918 C CA . VAL A 1 267 ? -10.292 1.138 23.717 1.00 92.62 267 VAL A CA 1
ATOM 1919 C C . VAL A 1 267 ? -10.631 0.222 24.892 1.00 92.62 267 VAL A C 1
ATOM 1921 O O . VAL A 1 267 ? -11.704 0.348 25.481 1.00 92.62 267 VAL A O 1
ATOM 1924 N N . ASN A 1 268 ? -9.696 -0.641 25.291 1.00 93.62 268 ASN A N 1
ATOM 1925 C CA . ASN A 1 268 ? -9.869 -1.537 26.434 1.00 93.62 268 ASN A CA 1
ATOM 1926 C C . ASN A 1 268 ? -10.023 -0.788 27.754 1.00 93.62 268 ASN A C 1
ATOM 1928 O O . ASN A 1 268 ? -10.886 -1.135 28.560 1.00 93.62 268 ASN A O 1
ATOM 1932 N N . PHE A 1 269 ? -9.233 0.263 27.966 1.00 93.06 269 PHE A N 1
ATOM 1933 C CA . PHE A 1 269 ? -9.345 1.102 29.153 1.00 93.06 269 PHE A CA 1
ATOM 1934 C C . PHE A 1 269 ? -10.713 1.791 29.230 1.00 93.06 269 PHE A C 1
ATOM 1936 O O . PHE A 1 269 ? -11.360 1.776 30.277 1.00 93.06 269 PHE A O 1
ATOM 1943 N N . MET A 1 270 ? -11.195 2.341 28.113 1.00 92.25 270 MET A N 1
ATOM 1944 C CA . MET A 1 270 ? -12.533 2.930 28.026 1.00 92.25 270 MET A CA 1
ATOM 1945 C C . MET A 1 270 ? -13.635 1.899 28.320 1.00 92.25 270 MET A C 1
ATOM 1947 O O . MET A 1 270 ? -14.515 2.167 29.139 1.00 92.25 270 MET A O 1
ATOM 1951 N N . ALA A 1 271 ? -13.566 0.714 27.706 1.00 92.31 271 ALA A N 1
ATOM 1952 C CA . ALA A 1 271 ? -14.537 -0.361 27.910 1.00 92.31 271 ALA A CA 1
ATOM 1953 C C . ALA A 1 271 ? -14.548 -0.888 29.358 1.00 92.31 271 ALA A C 1
ATOM 1955 O O . ALA A 1 271 ? -15.622 -1.126 29.920 1.00 92.31 271 ALA A O 1
ATOM 1956 N N . SER A 1 272 ? -13.372 -1.029 29.982 1.00 91.94 272 SER A N 1
ATOM 1957 C CA . SER A 1 272 ? -13.237 -1.445 31.385 1.00 91.94 272 SER A CA 1
ATOM 1958 C C . SER A 1 272 ? -13.830 -0.407 32.331 1.00 91.94 272 SER A C 1
ATOM 1960 O O . SER A 1 272 ? -14.642 -0.758 33.179 1.00 91.94 272 SER A O 1
ATOM 1962 N N . ASN A 1 273 ? -13.503 0.875 32.143 1.00 89.50 273 ASN A N 1
ATOM 1963 C CA . ASN A 1 273 ? -14.054 1.939 32.981 1.00 89.50 273 ASN A CA 1
ATOM 1964 C C . ASN A 1 273 ? -15.582 1.976 32.904 1.00 89.50 273 ASN A C 1
ATOM 1966 O O . ASN A 1 273 ? -16.239 2.024 33.940 1.00 89.50 273 ASN A O 1
ATOM 1970 N N . LEU A 1 274 ? -16.160 1.907 31.700 1.00 87.38 274 LEU A N 1
ATOM 1971 C CA . LEU A 1 274 ? -17.615 1.897 31.539 1.00 87.38 274 LEU A CA 1
ATOM 1972 C C . LEU A 1 274 ? -18.247 0.655 32.190 1.00 87.38 274 LEU A C 1
ATOM 1974 O O . LEU A 1 274 ? -19.268 0.756 32.868 1.00 87.38 274 LEU A O 1
ATOM 1978 N N . THR A 1 275 ? -17.608 -0.506 32.038 1.00 90.06 275 THR A N 1
ATOM 1979 C CA . THR A 1 275 ? -18.022 -1.761 32.681 1.00 90.06 275 THR A CA 1
ATOM 1980 C C . THR A 1 275 ? -18.069 -1.634 34.198 1.00 90.06 275 THR A C 1
ATOM 1982 O O . THR A 1 275 ? -19.090 -1.956 34.810 1.00 90.06 275 THR A O 1
ATOM 1985 N N . ASP A 1 276 ? -16.988 -1.153 34.806 1.00 89.75 276 ASP A N 1
ATOM 1986 C CA . ASP A 1 276 ? -16.878 -1.036 36.256 1.00 89.75 276 ASP A CA 1
ATOM 1987 C C . ASP A 1 276 ? -17.894 -0.028 36.797 1.00 89.75 276 ASP A C 1
ATOM 1989 O O . ASP A 1 276 ? -18.569 -0.290 37.796 1.00 89.75 276 ASP A O 1
ATOM 1993 N N . GLN A 1 277 ? -18.073 1.090 36.095 1.00 89.88 277 GLN A N 1
ATOM 1994 C CA . GLN A 1 277 ? -19.036 2.129 36.448 1.00 89.88 277 GLN A CA 1
ATOM 1995 C C . GLN A 1 277 ? -20.475 1.603 36.441 1.00 89.88 277 GLN A C 1
ATOM 1997 O O . GLN A 1 277 ? -21.176 1.712 37.449 1.00 89.88 277 GLN A O 1
ATOM 2002 N N . VAL A 1 278 ? -20.907 0.976 35.343 1.00 89.69 278 VAL A N 1
ATOM 2003 C CA . VAL A 1 278 ? -22.280 0.465 35.207 1.00 89.69 278 VAL A CA 1
ATOM 2004 C C . VAL A 1 278 ? -22.536 -0.697 36.169 1.00 89.69 278 VAL A C 1
ATOM 2006 O O . VAL A 1 278 ? -23.595 -0.754 36.795 1.00 89.69 278 VAL A O 1
ATOM 2009 N N . ARG A 1 279 ? -21.568 -1.605 36.353 1.00 91.19 279 ARG A N 1
ATOM 2010 C CA . ARG A 1 279 ? -21.728 -2.757 37.252 1.00 91.19 279 ARG A CA 1
ATOM 2011 C C . ARG A 1 279 ? -21.870 -2.334 38.716 1.00 91.19 279 ARG A C 1
ATOM 2013 O O . ARG A 1 279 ? -22.702 -2.905 39.416 1.00 91.19 279 ARG A O 1
ATOM 2020 N N . ASN A 1 280 ? -21.128 -1.322 39.169 1.00 88.69 280 ASN A N 1
ATOM 2021 C CA . ASN A 1 280 ? -21.280 -0.793 40.530 1.00 88.69 280 ASN A CA 1
ATOM 2022 C C . ASN A 1 280 ? -22.647 -0.131 40.743 1.00 88.69 280 ASN A C 1
ATOM 2024 O O . ASN A 1 280 ? -23.287 -0.355 41.770 1.00 88.69 280 ASN A O 1
ATOM 2028 N N . ILE A 1 281 ? -23.129 0.634 39.760 1.00 88.75 281 ILE A N 1
ATOM 2029 C CA . ILE A 1 281 ? -24.472 1.225 39.806 1.00 88.75 281 ILE A CA 1
ATOM 2030 C C . ILE A 1 281 ? -25.540 0.127 39.900 1.00 88.75 281 ILE A C 1
ATOM 2032 O O . ILE A 1 281 ? -26.421 0.194 40.757 1.00 88.75 281 ILE A O 1
ATOM 2036 N N . ALA A 1 282 ? -25.434 -0.913 39.068 1.00 90.38 282 ALA A N 1
ATOM 2037 C CA . ALA A 1 282 ? -26.377 -2.027 39.058 1.00 90.38 282 ALA A CA 1
ATOM 2038 C C . ALA A 1 282 ? -26.403 -2.793 40.393 1.00 90.38 282 ALA A C 1
ATOM 2040 O O . ALA A 1 282 ? -27.478 -3.169 40.862 1.00 90.38 282 ALA A O 1
ATOM 2041 N N . GLN A 1 283 ? -25.244 -3.000 41.030 1.00 91.06 283 GLN A N 1
ATOM 2042 C CA . GLN A 1 283 ? -25.155 -3.648 42.343 1.00 91.06 283 GLN A CA 1
ATOM 2043 C C . GLN A 1 283 ? -25.893 -2.855 43.424 1.00 91.06 283 GLN A C 1
ATOM 2045 O O . GLN A 1 283 ? -26.707 -3.425 44.148 1.00 91.06 283 GLN A O 1
ATOM 2050 N N . VAL A 1 284 ? -25.663 -1.542 43.499 1.00 92.06 284 VAL A N 1
ATOM 2051 C CA . VAL A 1 284 ? -26.319 -0.681 44.495 1.00 92.06 284 VAL A CA 1
ATOM 2052 C C . VAL A 1 284 ? -27.818 -0.583 44.229 1.00 92.06 284 VAL A C 1
ATOM 2054 O O . VAL A 1 284 ? -28.607 -0.735 45.155 1.00 92.06 284 VAL A O 1
ATOM 2057 N N . ALA A 1 285 ? -28.234 -0.425 42.970 1.00 89.31 285 ALA A N 1
ATOM 2058 C CA . ALA A 1 285 ? -29.651 -0.424 42.608 1.00 89.31 285 ALA A CA 1
ATOM 2059 C C . ALA A 1 285 ? -30.349 -1.746 42.982 1.00 89.31 285 ALA A C 1
ATOM 2061 O O . ALA A 1 285 ? -31.472 -1.735 43.483 1.00 89.31 285 ALA A O 1
ATOM 2062 N N . THR A 1 286 ? -29.670 -2.883 42.799 1.00 92.19 286 THR A N 1
ATOM 2063 C CA . THR A 1 286 ? -30.187 -4.204 43.194 1.00 92.19 286 THR A CA 1
ATOM 2064 C C . THR A 1 286 ? -30.290 -4.339 44.715 1.00 92.19 286 THR A C 1
ATOM 2066 O O . THR A 1 286 ? -31.288 -4.851 45.214 1.00 92.19 286 THR A O 1
ATOM 2069 N N . ALA A 1 287 ? -29.291 -3.865 45.467 1.00 92.62 287 ALA A N 1
ATOM 2070 C CA . ALA A 1 287 ? -29.321 -3.874 46.930 1.00 92.62 287 ALA A CA 1
ATOM 2071 C C . ALA A 1 287 ? -30.501 -3.057 47.474 1.00 92.62 287 ALA A C 1
ATOM 2073 O O . ALA A 1 287 ? -31.276 -3.556 48.287 1.00 92.62 287 ALA A O 1
ATOM 2074 N N . VAL A 1 288 ? -30.700 -1.854 46.930 1.00 91.75 288 VAL A N 1
ATOM 2075 C CA . VAL A 1 288 ? -31.822 -0.969 47.268 1.00 91.75 288 VAL A CA 1
ATOM 2076 C C . VAL A 1 288 ? -33.163 -1.635 46.962 1.00 91.75 288 VAL A C 1
ATOM 2078 O O . VAL A 1 288 ? -34.059 -1.608 47.802 1.00 91.75 288 VAL A O 1
ATOM 2081 N N . ALA A 1 289 ? -33.298 -2.286 45.802 1.00 90.56 289 ALA A N 1
ATOM 2082 C CA . ALA A 1 289 ? -34.512 -3.020 45.438 1.00 90.56 289 ALA A CA 1
ATOM 2083 C C . ALA A 1 289 ? -34.808 -4.200 46.384 1.00 90.56 289 ALA A C 1
ATOM 2085 O O . ALA A 1 289 ? -35.971 -4.520 46.620 1.00 90.56 289 ALA A O 1
ATOM 2086 N N . ASN A 1 290 ? -33.771 -4.810 46.962 1.00 92.56 290 ASN A N 1
ATOM 2087 C CA . ASN A 1 290 ? -33.890 -5.866 47.968 1.00 92.56 290 ASN A CA 1
ATOM 2088 C C . ASN A 1 290 ? -34.050 -5.329 49.406 1.00 92.56 290 ASN A C 1
ATOM 2090 O O . ASN A 1 290 ? -34.076 -6.118 50.349 1.00 92.56 290 ASN A O 1
ATOM 2094 N N . GLY A 1 291 ? -34.147 -4.008 49.587 1.00 89.75 291 GLY A N 1
ATOM 2095 C CA . GLY A 1 291 ? -34.324 -3.360 50.889 1.00 89.75 291 GLY A CA 1
ATOM 2096 C C . GLY A 1 291 ? -33.031 -3.087 51.665 1.00 89.75 291 GLY A C 1
ATOM 2097 O O . GLY A 1 291 ? -33.099 -2.573 52.780 1.00 89.75 291 GLY A O 1
ATOM 2098 N N . ASP A 1 292 ? -31.852 -3.376 51.103 1.00 90.94 292 ASP A N 1
ATOM 2099 C CA . ASP A 1 292 ? -30.572 -2.986 51.700 1.00 90.94 292 ASP A CA 1
ATOM 2100 C C . ASP A 1 292 ? -30.209 -1.548 51.300 1.00 90.94 292 ASP A C 1
ATOM 2102 O O . ASP A 1 292 ? -29.563 -1.287 50.283 1.00 90.94 292 ASP A O 1
ATOM 2106 N N . LEU A 1 293 ? -30.619 -0.602 52.144 1.00 91.62 293 LEU A N 1
ATOM 2107 C CA . LEU A 1 293 ? -30.348 0.831 51.991 1.00 91.62 293 LEU A CA 1
ATOM 2108 C C . LEU A 1 293 ? -29.009 1.256 52.622 1.00 91.62 293 LEU A C 1
ATOM 2110 O O . LEU A 1 293 ? -28.748 2.447 52.812 1.00 91.62 293 LEU A O 1
ATOM 2114 N N . SER A 1 294 ? -28.156 0.297 53.000 1.00 88.44 294 SER A N 1
ATOM 2115 C CA . SER A 1 294 ? -26.812 0.584 53.508 1.00 88.44 294 SER A CA 1
ATOM 2116 C C . SER A 1 294 ? -25.767 0.724 52.394 1.00 88.44 294 SER A C 1
ATOM 2118 O O . SER A 1 294 ? -24.729 1.351 52.617 1.00 88.44 294 SER A O 1
ATOM 2120 N N . GLN A 1 295 ? -26.047 0.201 51.193 1.00 91.19 295 GLN A N 1
ATOM 2121 C CA . GLN A 1 295 ? -25.127 0.242 50.054 1.00 91.19 295 GLN A CA 1
ATOM 2122 C C . GLN A 1 295 ? -25.119 1.607 49.361 1.00 91.19 295 GLN A C 1
ATOM 2124 O O . GLN A 1 295 ? -26.161 2.215 49.126 1.00 91.19 295 GLN A O 1
ATOM 2129 N N . LYS A 1 296 ? -23.929 2.061 48.959 1.00 90.88 296 LYS A N 1
ATOM 2130 C CA . LYS A 1 296 ? -23.732 3.265 48.139 1.00 90.88 296 LYS A CA 1
ATOM 2131 C C . LYS A 1 296 ? -22.750 3.000 47.016 1.00 90.88 296 LYS A C 1
ATOM 2133 O O . LYS A 1 296 ? -21.854 2.169 47.141 1.00 90.88 296 LYS A O 1
ATOM 2138 N N . ILE A 1 297 ? -22.872 3.766 45.937 1.00 89.69 297 ILE A N 1
ATOM 2139 C CA . ILE A 1 297 ? -21.892 3.736 44.851 1.00 89.69 297 ILE A CA 1
ATOM 2140 C C . ILE A 1 297 ? -20.630 4.439 45.353 1.00 89.69 297 ILE A C 1
ATOM 2142 O O . ILE A 1 297 ? -20.673 5.626 45.690 1.00 89.69 297 ILE A O 1
ATOM 2146 N N . THR A 1 298 ? -19.506 3.725 45.391 1.00 88.38 298 THR A N 1
ATOM 2147 C CA . THR A 1 298 ? -18.230 4.230 45.931 1.00 88.38 298 THR A CA 1
ATOM 2148 C C . THR A 1 298 ? -17.184 4.527 44.862 1.00 88.38 298 THR A C 1
ATOM 2150 O O . THR A 1 298 ? -16.328 5.378 45.096 1.00 88.38 298 THR A O 1
ATOM 2153 N N . VAL A 1 299 ? -17.286 3.914 43.679 1.00 86.69 299 VAL A N 1
ATOM 2154 C CA . VAL A 1 299 ? -16.310 4.066 42.584 1.00 86.69 299 VAL A CA 1
ATOM 2155 C C . VAL A 1 299 ? -16.086 5.527 42.202 1.00 86.69 299 VAL A C 1
ATOM 2157 O O . VAL A 1 299 ? -17.029 6.329 42.183 1.00 86.69 299 VAL A O 1
ATOM 2160 N N . ASP A 1 300 ? -14.824 5.868 41.926 1.00 86.31 300 ASP A N 1
ATOM 2161 C CA . ASP A 1 300 ? -14.438 7.188 41.434 1.00 86.31 300 ASP A CA 1
ATOM 2162 C C . ASP A 1 300 ? -14.886 7.359 39.980 1.00 86.31 300 ASP A C 1
ATOM 2164 O O . ASP A 1 300 ? -14.537 6.575 39.097 1.00 86.31 300 ASP A O 1
ATOM 2168 N N . VAL A 1 301 ? -15.705 8.377 39.749 1.00 87.44 301 VAL A N 1
ATOM 2169 C CA . VAL A 1 301 ? -16.357 8.647 38.469 1.00 87.44 301 VAL A CA 1
ATOM 2170 C C . VAL A 1 301 ? -16.371 10.144 38.222 1.00 87.44 301 VAL A C 1
ATOM 2172 O O . VAL A 1 301 ? -16.324 10.946 39.155 1.00 87.44 301 VAL A O 1
ATOM 2175 N N . LYS A 1 302 ? -16.423 10.535 36.950 1.00 88.81 302 LYS A N 1
ATOM 2176 C CA . LYS A 1 302 ? -16.360 11.935 36.518 1.00 88.81 302 LYS A CA 1
ATOM 2177 C C . LYS A 1 302 ? -17.468 12.227 35.508 1.00 88.81 302 LYS A C 1
ATOM 2179 O O . LYS A 1 302 ? -18.031 11.304 34.923 1.00 88.81 302 LYS A O 1
ATOM 2184 N N . GLY A 1 303 ? -17.749 13.513 35.293 1.00 91.88 303 GLY A N 1
ATOM 2185 C CA . GLY A 1 303 ? -18.736 13.971 34.311 1.00 91.88 303 GLY A CA 1
ATOM 2186 C C . GLY A 1 303 ? -20.153 13.480 34.620 1.00 91.88 303 GLY A C 1
ATOM 2187 O O . GLY A 1 303 ? -20.546 13.416 35.782 1.00 91.88 303 GLY A O 1
ATOM 2188 N N . GLU A 1 304 ? -20.895 13.101 33.582 1.00 91.38 304 GLU A N 1
ATOM 2189 C CA . GLU A 1 304 ? -22.299 12.668 33.680 1.00 91.38 304 GLU A CA 1
ATOM 2190 C C . GLU A 1 304 ? -22.487 11.440 34.589 1.00 91.38 304 GLU A C 1
ATOM 2192 O O . GLU A 1 304 ? -23.476 11.333 35.312 1.00 91.38 304 GLU A O 1
ATOM 2197 N N . ILE A 1 305 ? -21.500 10.538 34.645 1.00 90.19 305 ILE A N 1
ATOM 2198 C CA . ILE A 1 305 ? -21.559 9.367 35.533 1.00 90.19 305 ILE A CA 1
ATOM 2199 C C . ILE A 1 305 ? -21.444 9.772 37.013 1.00 90.19 305 ILE A C 1
ATOM 2201 O O . ILE A 1 305 ? -22.035 9.124 37.877 1.00 90.19 305 ILE A O 1
ATOM 2205 N N . LEU A 1 306 ? -20.722 10.854 37.332 1.00 91.50 306 LEU A N 1
ATOM 2206 C CA . LEU A 1 306 ? -20.662 11.387 38.699 1.00 91.50 306 LEU A CA 1
ATOM 2207 C C . LEU A 1 306 ? -21.996 11.984 39.134 1.00 91.50 306 LEU A C 1
ATOM 2209 O O . LEU A 1 306 ? -22.421 11.770 40.268 1.00 91.50 306 LEU A O 1
ATOM 2213 N N . GLU A 1 307 ? -22.659 12.703 38.234 1.00 93.00 307 GLU A N 1
ATOM 2214 C CA . GLU A 1 307 ? -23.998 13.224 38.486 1.00 93.00 307 GLU A CA 1
ATOM 2215 C C . GLU A 1 307 ? -24.984 12.080 38.742 1.00 93.00 307 GLU A C 1
ATOM 2217 O O . GLU A 1 307 ? -25.669 12.078 39.765 1.00 93.00 307 GLU A O 1
ATOM 2222 N N . LEU A 1 308 ? -24.966 11.044 37.896 1.00 92.75 308 LEU A N 1
ATOM 2223 C CA . LEU A 1 308 ? -25.785 9.846 38.082 1.00 92.75 308 LEU A CA 1
ATOM 2224 C C . LEU A 1 308 ? -25.505 9.154 39.426 1.00 92.75 308 LEU A C 1
ATOM 2226 O O . LEU A 1 308 ? -26.440 8.832 40.161 1.00 92.75 308 LEU A O 1
ATOM 2230 N N . LYS A 1 309 ? -24.227 8.965 39.779 1.00 91.88 309 LYS A N 1
ATOM 2231 C CA . LYS A 1 309 ? -23.808 8.416 41.080 1.00 91.88 309 LYS A CA 1
ATOM 2232 C C . LYS A 1 309 ? -24.405 9.210 42.242 1.00 91.88 309 LYS A C 1
ATOM 2234 O O . LYS A 1 309 ? -24.931 8.609 43.178 1.00 91.88 309 LYS A O 1
ATOM 2239 N N . ASN A 1 310 ? -24.299 10.536 42.204 1.00 94.19 310 ASN A N 1
ATOM 2240 C CA . ASN A 1 310 ? -24.782 11.395 43.282 1.00 94.19 310 ASN A CA 1
ATOM 2241 C C . ASN A 1 310 ? -26.304 11.326 43.402 1.00 94.19 310 ASN A C 1
ATOM 2243 O O . ASN A 1 310 ? -26.803 11.113 44.503 1.00 94.19 310 ASN A O 1
ATOM 2247 N N . THR A 1 311 ? -27.025 11.405 42.282 1.00 93.62 311 THR A N 1
ATOM 2248 C CA . THR A 1 311 ? -28.487 11.276 42.255 1.00 93.62 311 THR A CA 1
ATOM 2249 C C . THR A 1 311 ? -28.950 9.953 42.860 1.00 93.62 311 THR A C 1
ATOM 2251 O O . THR A 1 311 ? -29.828 9.945 43.723 1.00 93.62 311 THR A O 1
ATOM 2254 N N . ILE A 1 312 ? -28.326 8.834 42.474 1.00 92.00 312 ILE A N 1
ATOM 2255 C CA . ILE A 1 312 ? -28.665 7.519 43.032 1.00 92.00 312 ILE A CA 1
ATOM 2256 C C . ILE A 1 312 ? -28.353 7.469 44.530 1.00 92.00 312 ILE A C 1
ATOM 2258 O O . ILE A 1 312 ? -29.204 7.053 45.308 1.00 92.00 312 ILE A O 1
ATOM 2262 N N . ASN A 1 313 ? -27.177 7.928 44.963 1.00 93.81 313 ASN A N 1
ATOM 2263 C CA . ASN A 1 313 ? -26.819 7.921 46.384 1.00 93.81 313 ASN A CA 1
ATOM 2264 C C . ASN A 1 313 ? -27.769 8.789 47.231 1.00 93.81 313 ASN A C 1
ATOM 2266 O O . ASN A 1 313 ? -28.150 8.373 48.322 1.00 93.81 313 ASN A O 1
ATOM 2270 N N . THR A 1 314 ? -28.195 9.953 46.730 1.00 94.81 314 THR A N 1
ATOM 2271 C CA . THR A 1 314 ? -29.198 10.794 47.401 1.00 94.81 314 THR A CA 1
ATOM 2272 C C . THR A 1 314 ? -30.556 10.100 47.484 1.00 94.81 314 THR A C 1
ATOM 2274 O O . THR A 1 314 ? -31.202 10.165 48.528 1.00 94.81 314 THR A O 1
ATOM 2277 N N . MET A 1 315 ? -30.979 9.393 46.432 1.00 94.50 315 MET A N 1
ATOM 2278 C CA . MET A 1 315 ? -32.200 8.583 46.466 1.00 94.50 315 MET A CA 1
ATOM 2279 C C . MET A 1 315 ? -32.119 7.491 47.545 1.00 94.50 315 MET A C 1
ATOM 2281 O O . MET A 1 315 ? -33.077 7.317 48.296 1.00 94.50 315 MET A O 1
ATOM 2285 N N . VAL A 1 316 ? -30.982 6.792 47.674 1.00 93.88 316 VAL A N 1
ATOM 2286 C CA . VAL A 1 316 ? -30.780 5.795 48.745 1.00 93.88 316 VAL A CA 1
ATOM 2287 C C . VAL A 1 316 ? -30.907 6.431 50.128 1.00 93.88 316 VAL A C 1
ATOM 2289 O O . VAL A 1 316 ? -31.603 5.890 50.986 1.00 93.88 316 VAL A O 1
ATOM 2292 N N . ASP A 1 317 ? -30.290 7.596 50.338 1.00 93.44 317 ASP A N 1
ATOM 2293 C CA . ASP A 1 317 ? -30.364 8.316 51.613 1.00 93.44 317 ASP A CA 1
ATOM 2294 C C . ASP A 1 317 ? -31.805 8.705 51.976 1.00 93.44 317 ASP A C 1
ATOM 2296 O O . ASP A 1 317 ? -32.240 8.497 53.110 1.00 93.44 317 ASP A O 1
ATOM 2300 N N . GLN A 1 318 ? -32.568 9.214 51.006 1.00 93.25 318 GLN A N 1
ATOM 2301 C CA . GLN A 1 318 ? -33.969 9.591 51.203 1.00 93.25 318 GLN A CA 1
ATOM 2302 C C . GLN A 1 318 ? -34.854 8.386 51.535 1.00 93.25 318 GLN A C 1
ATOM 2304 O O . GLN A 1 318 ? -35.652 8.453 52.471 1.00 93.25 318 GLN A O 1
ATOM 2309 N N . LEU A 1 319 ? -34.695 7.276 50.805 1.00 91.88 319 LEU A N 1
ATOM 2310 C CA . LEU A 1 319 ? -35.426 6.037 51.081 1.00 91.88 319 LEU A CA 1
ATOM 2311 C C . LEU A 1 319 ? -35.106 5.502 52.479 1.00 91.88 319 LEU A C 1
ATOM 2313 O O . LEU A 1 319 ? -36.008 5.044 53.178 1.00 91.88 319 LEU A O 1
ATOM 2317 N N . ARG A 1 320 ? -33.842 5.598 52.909 1.00 91.00 320 ARG A N 1
ATOM 2318 C CA . ARG A 1 320 ? -33.419 5.151 54.238 1.00 91.00 320 ARG A CA 1
ATOM 231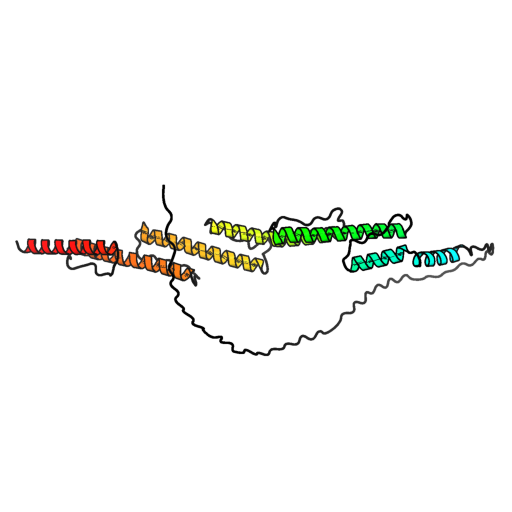9 C C . ARG A 1 320 ? -34.075 5.969 55.342 1.00 91.00 320 ARG A C 1
ATOM 2321 O O . ARG A 1 320 ? -34.656 5.390 56.250 1.00 91.00 320 ARG A O 1
ATOM 2328 N N . SER A 1 321 ? -34.055 7.298 55.229 1.00 90.19 321 SER A N 1
ATOM 2329 C CA . SER A 1 321 ? -34.736 8.172 56.194 1.00 90.19 321 SER A CA 1
ATOM 2330 C C . SER A 1 321 ? -36.244 7.920 56.249 1.00 90.19 321 SER A C 1
ATOM 2332 O O . SER A 1 321 ? -36.834 7.967 57.324 1.00 90.19 321 SER A O 1
ATOM 2334 N N . PHE A 1 322 ? -36.875 7.625 55.109 1.00 90.12 322 PHE A N 1
ATOM 2335 C CA . PHE A 1 322 ? -38.296 7.289 55.075 1.00 90.12 322 PHE A CA 1
ATOM 2336 C C . PHE A 1 322 ? -38.597 5.961 55.784 1.00 90.12 322 PHE A C 1
ATOM 2338 O O . PHE A 1 322 ? -39.530 5.891 56.581 1.00 90.12 322 PHE A O 1
ATOM 2345 N N . ALA A 1 323 ? -37.796 4.920 55.535 1.00 87.88 323 ALA A N 1
ATOM 2346 C CA . ALA A 1 323 ? -37.938 3.633 56.213 1.00 87.88 323 ALA A CA 1
ATOM 2347 C C . ALA A 1 323 ? -37.750 3.761 57.737 1.00 87.88 323 ALA A C 1
ATOM 2349 O O . ALA A 1 323 ? -38.529 3.192 58.505 1.00 87.88 323 ALA A O 1
ATOM 2350 N N . ASP A 1 324 ? -36.775 4.562 58.175 1.00 88.19 324 ASP A N 1
ATOM 2351 C CA . ASP A 1 324 ? -36.543 4.843 59.595 1.00 88.19 324 ASP A CA 1
ATOM 2352 C C . ASP A 1 324 ? -37.749 5.557 60.238 1.00 88.19 324 ASP A C 1
ATOM 2354 O O . ASP A 1 324 ? -38.145 5.219 61.352 1.00 88.19 324 ASP A O 1
ATOM 2358 N N . GLU A 1 325 ? -38.396 6.494 59.537 1.00 88.00 325 GLU A N 1
ATOM 2359 C CA . GLU A 1 325 ? -39.585 7.185 60.055 1.00 88.00 325 GLU A CA 1
ATOM 2360 C C . GLU A 1 325 ? -40.797 6.249 60.175 1.00 88.00 325 GLU A C 1
ATOM 2362 O O . GLU A 1 325 ? -41.497 6.283 61.183 1.00 88.00 325 GLU A O 1
ATOM 2367 N N . VAL A 1 326 ? -41.026 5.369 59.193 1.00 85.12 326 VAL A N 1
ATOM 2368 C CA . VAL A 1 326 ? -42.154 4.415 59.207 1.00 85.12 326 VAL A CA 1
ATOM 2369 C C . VAL A 1 326 ? -42.015 3.375 60.320 1.00 85.12 326 VAL A C 1
ATOM 2371 O O . VAL A 1 326 ? -43.019 2.922 60.852 1.00 85.12 326 VAL A O 1
ATOM 2374 N N . THR A 1 327 ? -40.791 3.007 60.703 1.00 77.88 327 THR A N 1
ATOM 2375 C CA . THR A 1 327 ? -40.567 2.089 61.838 1.00 77.88 327 THR A CA 1
ATOM 2376 C C . THR A 1 327 ? -40.684 2.768 63.204 1.00 77.88 327 THR A C 1
ATOM 2378 O O . THR A 1 327 ? -40.761 2.079 64.222 1.00 77.88 327 THR A O 1
ATOM 2381 N N . ARG A 1 328 ? -40.693 4.107 63.240 1.00 74.88 328 ARG A N 1
ATOM 2382 C CA . ARG A 1 328 ? -40.806 4.906 64.465 1.00 74.88 328 ARG A CA 1
ATOM 2383 C C . ARG A 1 328 ? -42.256 5.247 64.838 1.00 74.88 328 ARG A C 1
ATOM 2385 O O . ARG A 1 328 ? -42.489 5.616 65.989 1.00 74.88 328 ARG A O 1
ATOM 2392 N N . VAL A 1 329 ? -43.193 5.151 63.891 1.00 57.06 329 VAL A N 1
ATOM 2393 C CA . VAL A 1 329 ? -44.643 5.388 64.071 1.00 57.06 329 VAL A CA 1
ATOM 2394 C C . VAL A 1 329 ? -45.349 4.098 64.474 1.00 57.06 329 VAL A C 1
ATOM 2396 O O . VAL A 1 329 ? -46.207 4.177 65.381 1.00 57.06 329 VAL A O 1
#

Radius of gyration: 46.22 Å; chains: 1; bounding box: 94×100×143 Å

Foldseek 3Di:
DDDDDDDDDDDDDDDDDDDDDDDDDDDDDDDDDDDDPDDDDDDDDDDDDDDDDDDDDDDDDDDDDPDDPVVPVVVVVVVVVCVVPDVLVVLLVVQVVCVVVVNLPDADPLPDPDPSSVSSVVSNVVSVQSVLQVVQVVVQCCCCVPVVPLPDAGDGPPDDDVSVVVSVVVRVVSVVVSVLVVQLVVLVVCVVVVNLVDARDQDDPNHGDDDPSNVVRVVSNVVSLQVVLLVVQLVVLCCCVVPVVPQPRAGDRPPDDDPSVVVRVVSNVVSNVSSVLVVLVVVCVVCVVVVNLVDARDDDDDDPSVVVRVVSNVVSVVVVVVVVVVVVD

Secondary structure (DSSP, 8-state):
---------------------------------------------------------------------HHHHHHHHHHHHHHHT-HHHHHHHHHHHHHHTT-------TT--SHHHHHHHHHHHHHHHHHHHHHHHHHHHHHHHTS--TT-----TT--THHHHHHHHHHHHHHHHHHHHHHHHHHHHHHHTT-TT----SEETTEE--HHHHHHHHHHHHHHHHHHHHHHHHHHHHHHHHTS--TT-----TT--THHHHHHHHHHHHHHHHHHHHHHHHHHHHHHHTT-TT----S---THHHHHHHHHHHHHHHHHHHHHHHHH-

pLDDT: mean 75.81, std 23.83, range [27.3, 94.88]